Protein AF-A0A7C5E8Y6-F1 (afdb_monomer)

Radius of gyration: 37.3 Å; Cα contacts (8 Å, |Δi|>4): 185; chains: 1; bounding box: 104×70×78 Å

pLDDT: mean 73.73, std 16.38, range [47.12, 97.31]

Solvent-accessible surface area (backbone atoms only — not comparable to full-atom values): 14741 Å² total; per-residue (Å²): 136,56,75,67,56,60,51,51,52,51,51,52,53,51,49,52,52,52,52,52,52,55,53,52,55,59,72,69,55,72,92,73,75,70,73,74,76,79,77,81,72,80,75,79,79,80,78,77,81,76,80,74,84,77,76,76,86,73,75,85,74,89,73,84,84,79,81,85,75,82,85,71,89,72,84,81,74,75,79,78,78,72,82,74,80,76,82,70,79,76,76,82,79,79,82,75,76,79,75,81,71,82,78,75,79,82,73,87,73,78,85,71,87,75,79,87,71,91,67,80,79,74,81,76,86,83,74,79,86,82,72,74,47,80,47,75,50,55,81,50,48,67,39,48,52,83,41,69,32,41,38,40,38,44,47,41,70,59,76,46,32,23,50,75,82,42,80,48,68,54,56,50,75,46,80,45,66,55,82,47,71,41,76,47,41,40,39,35,30,32,79,91,74,68,51,73,48,76,47,74,47,65,35,40,45,43,79,65,82,79,82,71,78,87,78,82,126

Secondary structure (DSSP, 8-state):
--HHHHHHHHHHHHHHHHHHHHHHHHHTS-TT--PPPPPPPPPPPPPPPPPP-------------PPPPP-----------PPPPP-------------------------PPPP---PPPPPPP-PPPPP-EEEEEES-SEEETT--EEEEEEEES-SEEEETTEEE-SEEEEEE--SS-EEEEEEEE-TTT--EEEEEEEEEEE--TT-------

Mean predicted aligned error: 22.53 Å

Structure (mmCIF, N/CA/C/O backbone):
data_AF-A0A7C5E8Y6-F1
#
_entry.id   AF-A0A7C5E8Y6-F1
#
loop_
_atom_site.group_PDB
_atom_site.id
_atom_site.type_symbol
_atom_site.label_atom_id
_atom_site.label_alt_id
_atom_site.label_comp_id
_atom_site.label_asym_id
_atom_site.label_entity_id
_atom_site.label_seq_id
_atom_site.pdbx_PDB_ins_code
_atom_site.Cartn_x
_atom_site.Cartn_y
_atom_site.Cartn_z
_atom_site.occupancy
_atom_site.B_iso_or_equiv
_atom_site.auth_seq_id
_atom_site.auth_comp_id
_atom_site.auth_asym_id
_atom_site.auth_atom_id
_atom_site.pdbx_PDB_model_num
ATOM 1 N N . MET A 1 1 ? 46.648 37.693 43.169 1.00 55.41 1 MET A N 1
ATOM 2 C CA . MET A 1 1 ? 45.488 36.824 42.870 1.00 55.41 1 MET A CA 1
ATOM 3 C C . MET A 1 1 ? 44.392 37.124 43.871 1.00 55.41 1 MET A C 1
ATOM 5 O O . MET A 1 1 ? 44.580 36.908 45.061 1.00 55.41 1 MET A O 1
ATOM 9 N N . THR A 1 2 ? 43.303 37.735 43.416 1.00 69.25 2 THR A N 1
ATOM 10 C CA . THR A 1 2 ? 42.175 38.123 44.271 1.00 69.25 2 THR A CA 1
ATOM 11 C C . THR A 1 2 ? 41.282 36.911 44.537 1.00 69.25 2 THR A C 1
ATOM 13 O O . THR A 1 2 ? 41.203 36.004 43.708 1.00 69.25 2 THR A O 1
ATOM 16 N N . ARG A 1 3 ? 40.594 36.889 45.688 1.00 62.06 3 ARG A N 1
ATOM 17 C CA . ARG A 1 3 ? 39.655 35.815 46.077 1.00 62.06 3 ARG A CA 1
ATOM 18 C C . ARG A 1 3 ? 38.650 35.458 44.968 1.00 62.06 3 ARG A C 1
ATOM 20 O O . ARG A 1 3 ? 38.284 34.295 44.839 1.00 62.06 3 ARG A O 1
ATOM 27 N N . SER A 1 4 ? 38.283 36.421 44.121 1.00 64.00 4 SER A N 1
ATOM 28 C CA . SER A 1 4 ? 37.391 36.214 42.975 1.00 64.00 4 SER A CA 1
ATOM 29 C C . SER A 1 4 ? 37.992 35.350 41.859 1.00 64.00 4 SER A C 1
ATOM 31 O O . SER A 1 4 ? 37.263 34.582 41.245 1.00 64.00 4 SER A O 1
ATOM 33 N N . GLN A 1 5 ? 39.306 35.404 41.605 1.00 58.88 5 GLN A N 1
ATOM 34 C CA . GLN A 1 5 ? 39.928 34.569 40.564 1.00 58.88 5 GLN A CA 1
ATOM 35 C C . GLN A 1 5 ? 40.060 33.100 40.984 1.00 58.88 5 GLN A C 1
ATOM 37 O O . GLN A 1 5 ? 39.868 32.217 40.154 1.00 58.88 5 GLN A O 1
ATOM 42 N N . ALA A 1 6 ? 40.309 32.828 42.269 1.00 63.47 6 ALA A N 1
ATOM 43 C CA . ALA A 1 6 ? 40.327 31.459 42.791 1.00 63.47 6 ALA A CA 1
ATOM 44 C C . ALA A 1 6 ? 38.929 30.811 42.755 1.00 63.47 6 ALA A C 1
ATOM 46 O O . ALA A 1 6 ? 38.809 29.625 42.459 1.00 63.47 6 ALA A O 1
ATOM 47 N N . LEU A 1 7 ? 37.873 31.601 42.988 1.00 65.19 7 LEU A N 1
ATOM 48 C CA . LEU A 1 7 ? 36.490 31.125 42.907 1.00 65.19 7 LEU A CA 1
ATOM 49 C C . LEU A 1 7 ? 36.087 30.779 41.462 1.00 65.19 7 LEU A C 1
ATOM 51 O O . LEU A 1 7 ? 35.483 29.739 41.224 1.00 65.19 7 LEU A O 1
ATOM 55 N N . ILE A 1 8 ? 36.469 31.616 40.491 1.00 65.31 8 ILE A N 1
ATOM 56 C CA . ILE A 1 8 ? 36.153 31.404 39.069 1.00 65.31 8 ILE A CA 1
ATOM 57 C C . ILE A 1 8 ? 36.904 30.189 38.505 1.00 65.31 8 ILE A C 1
ATOM 59 O O . ILE A 1 8 ? 36.304 29.384 37.795 1.00 65.31 8 ILE A O 1
ATOM 63 N N . LEU A 1 9 ? 38.183 30.001 38.860 1.00 60.19 9 LEU A N 1
ATOM 64 C CA . LEU A 1 9 ? 38.934 28.799 38.472 1.00 60.19 9 LEU A CA 1
ATOM 65 C C . LEU A 1 9 ? 38.351 27.522 39.094 1.00 60.19 9 LEU A C 1
ATOM 67 O O . LEU A 1 9 ? 38.287 26.502 38.413 1.00 60.19 9 LEU A O 1
ATOM 71 N N . GLY A 1 10 ? 37.886 27.576 40.346 1.00 64.75 10 GLY A N 1
ATOM 72 C CA . GLY A 1 10 ? 37.229 26.439 40.999 1.00 64.75 10 GLY A CA 1
ATOM 73 C C . GLY A 1 10 ? 35.905 26.049 40.336 1.00 64.75 10 GLY A C 1
ATOM 74 O O . GLY A 1 10 ? 35.653 24.866 40.124 1.00 64.75 10 GLY A O 1
ATOM 75 N N . ILE A 1 11 ? 35.089 27.035 39.946 1.00 72.69 11 ILE A N 1
ATOM 76 C CA . ILE A 1 11 ? 33.814 26.800 39.249 1.00 72.69 11 ILE A CA 1
ATOM 77 C C . ILE A 1 11 ? 34.057 26.248 37.840 1.00 72.69 11 ILE A C 1
ATOM 79 O O . ILE A 1 11 ? 33.396 25.292 37.446 1.00 72.69 11 ILE A O 1
ATOM 83 N N . LEU A 1 12 ? 35.028 26.789 37.096 1.00 65.75 12 LEU A N 1
ATOM 84 C CA . LEU A 1 12 ? 35.366 26.292 35.757 1.00 65.75 12 LEU A CA 1
ATOM 85 C C . LEU A 1 12 ? 35.939 24.871 35.800 1.00 65.75 12 LEU A C 1
ATOM 87 O O . LEU A 1 12 ? 35.518 24.028 35.014 1.00 65.75 12 LEU A O 1
ATOM 91 N N . ALA A 1 13 ? 36.838 24.573 36.742 1.00 66.81 13 ALA A N 1
ATOM 92 C CA . ALA A 1 13 ? 37.372 23.223 36.915 1.00 66.81 13 ALA A CA 1
ATOM 93 C C . ALA A 1 13 ? 36.278 22.227 37.339 1.00 66.81 13 ALA A C 1
ATOM 95 O O . ALA A 1 13 ? 36.200 21.131 36.789 1.00 66.81 13 ALA A O 1
ATOM 96 N N . GLY A 1 14 ? 35.388 22.624 38.257 1.00 68.44 14 GLY A N 1
ATOM 97 C CA . GLY A 1 14 ? 34.239 21.813 38.661 1.00 68.44 14 GLY A CA 1
ATOM 98 C C . GLY A 1 14 ? 33.267 21.551 37.510 1.00 68.44 14 GLY A C 1
ATOM 99 O O . GLY A 1 14 ? 32.826 20.419 37.330 1.00 68.44 14 GLY A O 1
ATOM 100 N N . PHE A 1 15 ? 32.986 22.562 36.684 1.00 70.00 15 PHE A N 1
ATOM 101 C CA . PHE A 1 15 ? 32.095 22.430 35.531 1.00 70.00 15 PHE A CA 1
ATOM 102 C C . PHE A 1 15 ? 32.689 21.522 34.447 1.00 70.00 15 PHE A C 1
ATOM 104 O O . PHE A 1 15 ? 31.982 20.679 33.908 1.00 70.00 15 PHE A O 1
ATOM 111 N N . VAL A 1 16 ? 33.996 21.616 34.176 1.00 72.12 16 VAL A N 1
ATOM 112 C CA . VAL A 1 16 ? 34.679 20.725 33.221 1.00 72.12 16 VAL A CA 1
ATOM 113 C C . VAL A 1 16 ? 34.638 19.270 33.693 1.00 72.12 16 VAL A C 1
ATOM 115 O O . VAL A 1 16 ? 34.332 18.392 32.892 1.00 72.12 16 VAL A O 1
ATOM 118 N N . VAL A 1 17 ? 34.871 19.001 34.983 1.00 71.38 17 VAL A N 1
ATOM 119 C CA . VAL A 1 17 ? 34.793 17.638 35.544 1.00 71.38 17 VAL A CA 1
ATOM 120 C C . VAL A 1 17 ? 33.360 17.095 35.519 1.00 71.38 17 VAL A C 1
ATOM 122 O O . VAL A 1 17 ? 33.163 15.923 35.207 1.00 71.38 17 VAL A O 1
ATOM 125 N N . LEU A 1 18 ? 32.354 17.933 35.787 1.00 67.56 18 LEU A N 1
ATOM 126 C CA . LEU A 1 18 ? 30.944 17.529 35.766 1.00 67.56 18 LEU A CA 1
ATOM 127 C C . LEU A 1 18 ? 30.475 17.223 34.335 1.00 67.56 18 LEU A C 1
ATOM 129 O O . LEU A 1 18 ? 29.853 16.190 34.098 1.00 67.56 18 LEU A O 1
ATOM 133 N N . VAL A 1 19 ? 30.842 18.066 33.364 1.00 71.94 19 VAL A N 1
ATOM 134 C CA . VAL A 1 19 ? 30.501 17.858 31.949 1.00 71.94 19 VAL A CA 1
ATOM 135 C C . VAL A 1 19 ? 31.220 16.632 31.383 1.00 71.94 19 VAL A C 1
ATOM 137 O O . VAL A 1 19 ? 30.564 15.802 30.760 1.00 71.94 19 VAL A O 1
ATOM 140 N N . PHE A 1 20 ? 32.523 16.453 31.638 1.00 67.81 20 PHE A N 1
ATOM 141 C CA . PHE A 1 20 ? 33.245 15.249 31.197 1.00 67.81 20 PHE A CA 1
ATOM 142 C C . PHE A 1 20 ? 32.736 13.978 31.886 1.00 67.81 20 PHE A C 1
ATOM 144 O O . PHE A 1 20 ? 32.596 12.950 31.227 1.00 67.81 20 PHE A O 1
ATOM 151 N N . GLY A 1 21 ? 32.405 14.040 33.179 1.00 69.06 21 GLY A N 1
ATOM 152 C CA . GLY A 1 21 ? 31.814 12.918 33.907 1.00 69.06 21 GLY A CA 1
ATOM 153 C C . GLY A 1 21 ? 30.454 12.503 33.340 1.00 69.06 21 GLY A C 1
ATOM 154 O O . GLY A 1 21 ? 30.224 11.319 33.108 1.00 69.06 21 GLY A O 1
ATOM 155 N N . ALA A 1 22 ? 29.581 13.468 33.034 1.00 65.44 22 ALA A N 1
ATOM 156 C CA . ALA A 1 22 ? 28.286 13.199 32.411 1.00 65.44 22 ALA A CA 1
ATOM 157 C C . ALA A 1 22 ? 28.427 12.637 30.982 1.00 65.44 22 ALA A C 1
ATOM 159 O O . ALA A 1 22 ? 27.706 11.712 30.617 1.00 65.44 22 ALA A O 1
ATOM 160 N N . MET A 1 23 ? 29.386 13.133 30.191 1.00 62.75 23 MET A N 1
ATOM 161 C CA . MET A 1 23 ? 29.645 12.646 28.827 1.00 62.75 23 MET A CA 1
ATOM 162 C C . MET A 1 23 ? 30.184 11.206 28.814 1.00 62.75 23 MET A C 1
ATOM 164 O O . MET A 1 23 ? 29.777 10.406 27.976 1.00 62.75 23 MET A O 1
ATOM 168 N N . ILE A 1 24 ? 31.033 10.843 29.783 1.00 62.97 24 ILE A N 1
ATOM 169 C CA . ILE A 1 24 ? 31.542 9.471 29.940 1.00 62.97 24 ILE A CA 1
ATOM 170 C C . ILE A 1 24 ? 30.416 8.501 30.330 1.00 62.97 24 ILE A C 1
ATOM 172 O O . ILE A 1 24 ? 30.367 7.398 29.796 1.00 62.97 24 ILE A O 1
ATOM 176 N N . VAL A 1 25 ? 29.475 8.904 31.194 1.00 60.41 25 VAL A N 1
ATOM 177 C CA . VAL A 1 25 ? 28.314 8.063 31.544 1.00 60.41 25 VAL A CA 1
ATOM 178 C C . VAL A 1 25 ? 27.399 7.840 30.335 1.00 60.41 25 VAL A C 1
ATOM 180 O O . VAL A 1 25 ? 26.949 6.721 30.135 1.00 60.41 25 VAL A O 1
ATOM 183 N N . VAL A 1 26 ? 27.178 8.847 29.483 1.00 61.09 26 VAL A N 1
ATOM 184 C CA . VAL A 1 26 ? 26.366 8.700 28.256 1.00 61.09 26 VAL A CA 1
ATOM 185 C C . VAL A 1 26 ? 27.030 7.781 27.219 1.00 61.09 26 VAL A C 1
ATOM 187 O O . VAL A 1 26 ? 26.327 7.093 26.488 1.00 61.09 26 VAL A O 1
ATOM 190 N N . LEU A 1 27 ? 28.365 7.711 27.180 1.00 59.56 27 LEU A N 1
ATOM 191 C CA . LEU A 1 27 ? 29.109 6.808 26.288 1.00 59.56 27 LEU A CA 1
ATOM 192 C C . LEU A 1 27 ? 29.226 5.361 26.808 1.00 59.56 27 LEU A C 1
ATOM 194 O O . LEU A 1 27 ? 29.625 4.486 26.046 1.00 59.56 27 LEU A O 1
ATOM 198 N N . LEU A 1 28 ? 28.889 5.104 28.077 1.00 59.69 28 LEU A N 1
ATOM 199 C CA . LEU A 1 28 ? 28.872 3.767 28.696 1.00 59.69 28 LEU A CA 1
ATOM 200 C C . LEU A 1 28 ? 27.483 3.106 28.690 1.00 59.69 28 LEU A C 1
ATOM 202 O O . LEU A 1 28 ? 27.364 1.948 29.084 1.00 59.69 28 LEU A O 1
ATOM 206 N N . ILE A 1 29 ? 26.437 3.818 28.258 1.00 57.22 29 ILE A N 1
ATOM 207 C CA . ILE A 1 29 ? 25.113 3.237 28.017 1.00 57.22 29 ILE A CA 1
ATOM 208 C C . ILE A 1 29 ? 25.058 2.873 26.533 1.00 57.22 29 ILE A C 1
ATOM 210 O O . ILE A 1 29 ? 24.805 3.734 25.696 1.00 57.22 29 ILE A O 1
ATOM 214 N N . ASP A 1 30 ? 25.321 1.612 26.196 1.00 51.28 30 ASP A N 1
ATOM 215 C CA . ASP A 1 30 ? 25.182 1.106 24.830 1.00 51.28 30 ASP A CA 1
ATOM 216 C C . ASP A 1 30 ? 23.753 1.368 24.299 1.00 51.28 30 ASP A C 1
ATOM 218 O O . ASP A 1 30 ? 22.801 0.749 24.788 1.00 51.28 30 ASP A O 1
ATOM 222 N N . PRO A 1 31 ? 23.544 2.211 23.265 1.00 63.44 31 PRO A N 1
ATOM 223 C CA . PRO A 1 31 ? 22.214 2.422 22.685 1.00 63.44 31 PRO A CA 1
ATOM 224 C C . PRO A 1 31 ? 21.735 1.222 21.843 1.00 63.44 31 PRO A C 1
ATOM 226 O O . PRO A 1 31 ? 20.660 1.266 21.253 1.00 63.44 31 PRO A O 1
ATOM 229 N N . PHE A 1 32 ? 22.514 0.137 21.794 1.00 55.00 32 PHE A N 1
ATOM 230 C CA . PHE A 1 32 ? 22.239 -1.076 21.024 1.00 55.00 32 PHE A CA 1
ATOM 231 C C . PHE A 1 32 ? 22.006 -2.300 21.911 1.00 55.00 32 PHE A C 1
ATOM 233 O O . PHE A 1 32 ? 22.404 -3.413 21.569 1.00 55.00 32 PHE A O 1
ATOM 240 N N . THR A 1 33 ? 21.274 -2.140 23.015 1.00 57.84 33 THR A N 1
ATOM 241 C CA . THR A 1 33 ? 20.543 -3.301 23.540 1.00 57.84 33 THR A CA 1
ATOM 242 C C . THR A 1 33 ? 19.353 -3.530 22.616 1.00 57.84 33 THR A C 1
ATOM 244 O O . THR A 1 33 ? 18.237 -3.089 22.876 1.00 57.84 33 THR A O 1
ATOM 247 N N . VAL A 1 34 ? 19.620 -4.153 21.467 1.00 61.31 34 VAL A N 1
ATOM 248 C CA . VAL A 1 34 ? 18.584 -4.644 20.563 1.00 61.31 34 VAL A CA 1
ATOM 249 C C . VAL A 1 34 ? 17.803 -5.670 21.369 1.00 61.31 34 VAL A C 1
ATOM 251 O O . VAL A 1 34 ? 18.289 -6.776 21.609 1.00 61.31 34 VAL A O 1
ATOM 254 N N . ALA A 1 35 ? 16.620 -5.280 21.847 1.00 62.84 35 ALA A N 1
ATOM 255 C CA . ALA A 1 35 ? 15.652 -6.231 22.357 1.00 62.84 35 ALA A CA 1
ATOM 256 C C . ALA A 1 35 ? 15.520 -7.317 21.289 1.00 62.84 35 ALA A C 1
ATOM 258 O O . ALA A 1 35 ? 15.231 -7.011 20.128 1.00 62.84 35 ALA A O 1
ATOM 259 N N . ALA A 1 36 ? 15.829 -8.563 21.654 1.00 66.81 36 ALA A N 1
ATOM 260 C CA . ALA A 1 36 ? 15.644 -9.682 20.748 1.00 66.81 36 ALA A CA 1
ATOM 261 C C . ALA A 1 36 ? 14.219 -9.589 20.174 1.00 66.81 36 ALA A C 1
ATOM 263 O O . ALA A 1 36 ? 13.290 -9.303 20.940 1.00 66.81 36 ALA A O 1
ATOM 264 N N . PRO A 1 37 ? 14.034 -9.766 18.852 1.00 76.44 37 PRO A N 1
ATOM 265 C CA . PRO A 1 37 ? 12.703 -9.717 18.269 1.00 76.44 37 PRO A CA 1
ATOM 266 C C . PRO A 1 37 ? 11.799 -10.689 19.037 1.00 76.44 37 PRO A C 1
ATOM 268 O O . PRO A 1 37 ? 12.268 -11.771 19.419 1.00 76.44 37 PRO A O 1
ATOM 271 N N . PRO A 1 38 ? 10.532 -10.322 19.305 1.00 77.38 38 PRO A N 1
ATOM 272 C CA . PRO A 1 38 ? 9.615 -11.221 19.983 1.00 77.38 38 PRO A CA 1
ATOM 273 C C . PRO A 1 38 ? 9.607 -12.550 19.230 1.00 77.38 38 PRO A C 1
ATOM 275 O O . PRO A 1 38 ? 9.539 -12.580 17.999 1.00 77.38 38 PRO A O 1
ATOM 278 N N . THR A 1 39 ? 9.743 -13.653 19.968 1.00 81.38 39 THR A N 1
ATOM 279 C CA . THR A 1 39 ? 9.647 -14.987 19.371 1.00 81.38 39 THR A CA 1
ATOM 280 C C . THR A 1 39 ? 8.315 -15.060 18.625 1.00 81.38 39 THR A C 1
ATOM 282 O O . THR A 1 39 ? 7.291 -14.753 19.244 1.00 81.38 39 THR A O 1
ATOM 285 N N . PRO A 1 40 ? 8.296 -15.412 17.323 1.00 78.69 40 PRO A N 1
ATOM 286 C CA . PRO A 1 40 ? 7.053 -15.482 16.573 1.00 78.69 40 PRO A CA 1
ATOM 287 C C . PRO A 1 40 ? 6.119 -16.450 17.292 1.00 78.69 40 PRO A C 1
ATOM 289 O O . PRO A 1 40 ? 6.449 -17.622 17.490 1.00 78.69 40 PRO A O 1
ATOM 292 N N . THR A 1 41 ? 4.976 -15.942 17.746 1.00 84.12 41 THR A N 1
ATOM 293 C CA . THR A 1 41 ? 3.952 -16.776 18.365 1.00 84.12 41 THR A CA 1
ATOM 294 C C . THR A 1 41 ? 3.490 -17.796 17.322 1.00 84.12 41 THR A C 1
ATOM 296 O O . THR A 1 41 ? 3.254 -17.405 16.174 1.00 84.12 41 THR A O 1
ATOM 299 N N . PRO A 1 42 ? 3.380 -19.093 17.663 1.00 87.75 42 PRO A N 1
ATOM 300 C CA . PRO A 1 42 ? 2.847 -20.080 16.736 1.00 87.75 42 PRO A CA 1
ATOM 301 C C . PRO A 1 42 ? 1.467 -19.626 16.260 1.00 87.75 42 PRO A C 1
ATOM 303 O O . PRO A 1 42 ? 0.605 -19.312 17.083 1.00 87.75 42 PRO A O 1
ATOM 306 N N . LEU A 1 43 ? 1.263 -19.574 14.943 1.00 85.50 43 LEU A N 1
ATOM 307 C CA . LEU A 1 43 ? -0.054 -19.283 14.386 1.00 85.50 43 LEU A CA 1
ATOM 308 C C . LEU A 1 43 ? -1.044 -20.361 14.857 1.00 85.50 43 LEU A C 1
ATOM 310 O O . LEU A 1 43 ? -0.681 -21.545 14.880 1.00 85.50 43 LEU A O 1
ATOM 314 N N . PRO A 1 44 ? -2.283 -19.990 15.220 1.00 90.00 44 PRO A N 1
ATOM 315 C CA . PRO A 1 44 ? -3.317 -20.976 15.486 1.00 90.00 44 PRO A CA 1
ATOM 316 C C . PRO A 1 44 ? -3.537 -21.845 14.235 1.00 90.00 44 PRO A C 1
ATOM 318 O O . PRO A 1 44 ? -3.406 -21.350 13.110 1.00 90.00 44 PRO A O 1
ATOM 321 N N . PRO A 1 45 ? -3.857 -23.141 14.400 1.00 89.69 45 PRO A N 1
ATOM 322 C CA . PRO A 1 45 ? -4.179 -23.998 13.270 1.00 89.69 45 PRO A CA 1
ATOM 323 C C . PRO A 1 45 ? -5.371 -23.416 12.492 1.00 89.69 45 PRO A C 1
ATOM 325 O O . PRO A 1 45 ? -6.276 -22.842 13.106 1.00 89.69 45 PRO A O 1
ATOM 328 N N . PRO A 1 46 ? -5.392 -23.552 11.154 1.00 88.62 46 PRO A N 1
ATOM 329 C CA . PRO A 1 46 ? -6.513 -23.082 10.356 1.00 88.62 46 PRO A CA 1
ATOM 330 C C . PRO A 1 46 ? -7.811 -23.762 10.819 1.00 88.62 46 PRO A C 1
ATOM 332 O O . PRO A 1 46 ? -7.783 -24.948 11.175 1.00 88.62 46 PRO A O 1
ATOM 335 N N . PRO A 1 47 ? -8.950 -23.047 10.815 1.00 87.38 47 PRO A N 1
ATOM 336 C CA . PRO A 1 47 ? -10.232 -23.664 11.113 1.00 87.38 47 PRO A CA 1
ATOM 337 C C . PRO A 1 47 ? -10.512 -24.792 10.104 1.00 87.38 47 PRO A C 1
ATOM 339 O O . PRO A 1 47 ? -10.104 -24.697 8.941 1.00 87.38 47 PRO A O 1
ATOM 342 N N . PRO A 1 48 ? -11.196 -25.871 10.522 1.00 88.25 48 PRO A N 1
ATOM 343 C CA . PRO A 1 48 ? -11.594 -26.929 9.605 1.00 88.25 48 PRO A CA 1
ATOM 344 C C . PRO A 1 48 ? -12.458 -26.351 8.472 1.00 88.25 48 PRO A C 1
ATOM 346 O O . PRO A 1 48 ? -13.203 -25.393 8.705 1.00 88.25 48 PRO A O 1
ATOM 349 N N . PRO A 1 49 ? -12.388 -26.917 7.253 1.00 81.06 49 PRO A N 1
ATOM 350 C CA . PRO A 1 49 ? -13.224 -26.469 6.150 1.00 81.06 49 PRO A CA 1
ATOM 351 C C . PRO A 1 49 ? -14.696 -26.559 6.560 1.00 81.06 49 PRO A C 1
ATOM 353 O O . PRO A 1 49 ? -15.170 -27.616 6.981 1.00 81.06 49 PRO A O 1
ATOM 356 N N . THR A 1 50 ? -15.415 -25.443 6.453 1.00 79.19 50 THR A N 1
ATOM 357 C CA . THR A 1 50 ? -16.863 -25.402 6.661 1.00 79.19 50 THR A CA 1
ATOM 358 C C . THR A 1 50 ? -17.520 -26.419 5.722 1.00 79.19 50 THR A C 1
ATOM 360 O O . THR A 1 50 ? -17.180 -26.431 4.533 1.00 79.19 50 THR A O 1
ATOM 363 N N . PRO A 1 51 ? -18.438 -27.281 6.204 1.00 76.50 51 PRO A N 1
ATOM 364 C CA . PRO A 1 51 ? -19.129 -28.217 5.332 1.00 76.50 51 PRO A CA 1
ATOM 365 C C . PRO A 1 51 ? -19.844 -27.431 4.233 1.00 76.50 51 PRO A C 1
ATOM 367 O O . PRO A 1 51 ? -20.654 -26.546 4.511 1.00 76.50 51 PRO A O 1
ATOM 370 N N . THR A 1 52 ? -19.512 -27.735 2.980 1.00 75.25 52 THR A N 1
ATOM 371 C CA . THR A 1 52 ? -20.178 -27.158 1.813 1.00 75.25 52 THR A CA 1
ATOM 372 C C . THR A 1 52 ? -21.685 -27.400 1.943 1.00 75.25 52 THR A C 1
ATOM 374 O O . THR A 1 52 ? -22.079 -28.548 2.186 1.00 75.25 52 THR A O 1
ATOM 377 N N . PRO A 1 53 ? -22.545 -26.372 1.790 1.00 68.00 53 PRO A N 1
ATOM 378 C CA . PRO A 1 53 ? -23.985 -26.574 1.814 1.00 68.00 53 PRO A CA 1
ATOM 379 C C . PRO A 1 53 ? -24.351 -27.540 0.688 1.00 68.00 53 PRO A C 1
ATOM 381 O O . PRO A 1 53 ? -24.247 -27.223 -0.497 1.00 68.00 53 PRO A O 1
ATOM 384 N N . THR A 1 54 ? -24.739 -28.757 1.066 1.00 70.31 54 THR A N 1
ATOM 385 C CA . THR A 1 54 ? -25.277 -29.740 0.130 1.00 70.31 54 THR A CA 1
ATOM 386 C C . THR A 1 54 ? -26.668 -29.255 -0.231 1.00 70.31 54 THR A C 1
ATOM 388 O O . THR A 1 54 ? 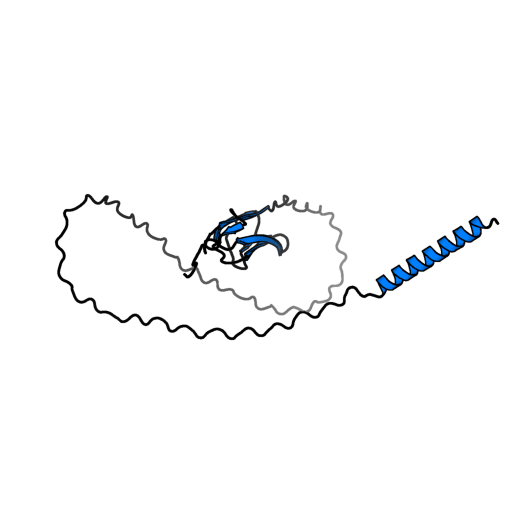-27.605 -29.418 0.546 1.00 70.31 54 THR A O 1
ATOM 391 N N . PHE A 1 55 ? -26.784 -28.578 -1.372 1.00 63.50 55 PHE A N 1
ATOM 392 C CA . PHE A 1 55 ? -28.071 -28.127 -1.878 1.00 63.50 55 PHE A CA 1
ATOM 393 C C . PHE A 1 55 ? -28.933 -29.372 -2.140 1.00 63.50 55 PHE A C 1
ATOM 395 O O . PHE A 1 55 ? -28.533 -30.217 -2.947 1.00 63.50 55 PHE A O 1
ATOM 402 N N . PRO A 1 56 ? -30.079 -29.553 -1.459 1.00 65.19 56 PRO A N 1
ATOM 403 C CA . PRO A 1 56 ? -30.968 -30.658 -1.771 1.00 65.19 56 PRO A CA 1
ATOM 404 C C . PRO A 1 56 ? -31.469 -30.459 -3.201 1.00 65.19 56 PRO A C 1
ATOM 406 O O . PRO A 1 56 ? -31.973 -29.387 -3.538 1.00 65.19 56 PRO A O 1
ATOM 409 N N . ASN A 1 57 ? -31.330 -31.478 -4.049 1.00 60.53 57 ASN A N 1
ATOM 410 C CA . ASN A 1 57 ? -31.953 -31.491 -5.370 1.00 60.53 57 ASN A CA 1
ATOM 411 C C . ASN A 1 57 ? -33.479 -31.508 -5.199 1.00 60.53 57 ASN A C 1
ATOM 413 O O . ASN A 1 57 ? -34.107 -32.566 -5.181 1.00 60.53 57 ASN A O 1
ATOM 417 N N . PHE A 1 58 ? -34.086 -30.331 -5.067 1.00 59.41 58 PHE A N 1
ATOM 418 C CA . PHE A 1 58 ? -35.526 -30.170 -5.186 1.00 59.41 58 PHE A CA 1
ATOM 419 C C . PHE A 1 58 ? -35.896 -30.305 -6.666 1.00 59.41 58 PHE A C 1
ATOM 421 O O . PHE A 1 58 ? -35.617 -29.424 -7.478 1.00 59.41 58 PHE A O 1
ATOM 428 N N . MET A 1 59 ? -36.510 -31.437 -7.027 1.00 65.88 59 MET A N 1
ATOM 429 C CA . MET A 1 59 ? -37.217 -31.569 -8.301 1.00 65.88 59 MET A CA 1
ATOM 430 C C . MET A 1 59 ? -38.305 -30.483 -8.382 1.00 65.88 59 MET A C 1
ATOM 432 O O . MET A 1 59 ? -39.099 -30.366 -7.444 1.00 65.88 59 MET A O 1
ATOM 436 N N . PRO A 1 60 ? -38.408 -29.716 -9.479 1.00 58.72 60 PRO A N 1
ATOM 437 C CA . PRO A 1 60 ? -39.523 -28.801 -9.658 1.00 58.72 60 PRO A CA 1
ATOM 438 C C . PRO A 1 60 ? -40.796 -29.614 -9.926 1.00 58.72 60 PRO A C 1
ATOM 440 O O . PRO A 1 60 ? -40.964 -30.212 -10.987 1.00 58.72 60 PRO A O 1
ATOM 443 N N . THR A 1 61 ? -41.702 -29.647 -8.949 1.00 50.53 61 THR A N 1
ATOM 444 C CA . THR A 1 61 ? -43.085 -30.083 -9.175 1.00 50.53 61 THR A CA 1
ATOM 445 C C . THR A 1 61 ? -43.803 -28.957 -9.913 1.00 50.53 61 THR A C 1
ATOM 447 O O . THR A 1 61 ? -43.778 -27.811 -9.466 1.00 50.53 61 THR A O 1
ATOM 450 N N . ALA A 1 62 ? -44.402 -29.272 -11.062 1.00 53.91 62 ALA A N 1
ATOM 451 C CA . ALA A 1 62 ? -45.145 -28.321 -11.879 1.00 53.91 62 ALA A CA 1
ATOM 452 C C . ALA A 1 62 ? -46.281 -27.677 -11.064 1.00 53.91 62 ALA A C 1
ATOM 454 O O . ALA A 1 62 ? -47.240 -28.346 -10.682 1.00 53.91 62 ALA A O 1
ATOM 455 N N . GLY A 1 63 ? -46.158 -26.379 -10.783 1.00 52.94 63 GLY A N 1
ATOM 456 C CA . GLY A 1 63 ? -47.238 -25.563 -10.230 1.00 52.94 63 GLY A CA 1
ATOM 457 C C . GLY A 1 63 ? -48.213 -25.110 -11.327 1.00 52.94 63 GLY A C 1
ATOM 458 O O . GLY A 1 63 ? -47.814 -25.007 -12.490 1.00 52.94 63 GLY A O 1
ATOM 459 N N . PRO A 1 64 ? -49.490 -24.846 -10.993 1.00 57.09 64 PRO A N 1
ATOM 460 C CA . PRO A 1 64 ? -50.495 -24.461 -11.972 1.00 57.09 64 PRO A CA 1
ATOM 461 C C . PRO A 1 64 ? -50.253 -23.055 -12.536 1.00 57.09 64 PRO A C 1
ATOM 463 O O . PRO A 1 64 ? -49.935 -22.103 -11.826 1.00 57.09 64 PRO A O 1
ATOM 466 N N . THR A 1 65 ? -50.442 -22.976 -13.849 1.00 54.41 65 THR A N 1
ATOM 467 C CA . THR A 1 65 ? -50.396 -21.823 -14.747 1.00 54.41 65 THR A CA 1
ATOM 468 C C . THR A 1 65 ? -51.035 -20.557 -14.164 1.00 54.41 65 THR A C 1
ATOM 470 O O . THR A 1 65 ? -52.238 -20.524 -13.911 1.00 54.41 65 THR A O 1
ATOM 473 N N . SER A 1 66 ? -50.247 -19.488 -14.023 1.00 47.94 66 SER A N 1
ATOM 474 C CA . SER A 1 66 ? -50.756 -18.131 -13.819 1.00 47.94 66 SER A CA 1
ATOM 475 C C . SER A 1 66 ? -51.195 -17.514 -15.155 1.00 47.94 66 SER A C 1
ATOM 477 O O . SER A 1 66 ? -50.507 -17.599 -16.172 1.00 47.94 66 SER A O 1
ATOM 479 N N . THR A 1 67 ? -52.386 -16.919 -15.142 1.00 59.81 67 THR A N 1
ATOM 480 C CA . THR A 1 67 ? -53.043 -16.202 -16.244 1.00 59.81 67 THR A CA 1
ATOM 481 C C . THR A 1 67 ? -52.147 -15.096 -16.834 1.00 59.81 67 THR A C 1
ATOM 483 O O . THR A 1 67 ? -51.517 -14.374 -16.058 1.00 59.81 67 THR A O 1
ATOM 486 N N . PRO A 1 68 ? -52.096 -14.890 -18.168 1.00 54.09 68 PRO A N 1
ATOM 487 C CA . PRO A 1 68 ? -51.228 -13.877 -18.759 1.00 54.09 68 PRO A CA 1
ATOM 488 C C . PRO A 1 68 ? -51.796 -12.468 -18.547 1.00 54.09 68 PRO A C 1
ATOM 490 O O . PRO A 1 68 ? -52.935 -12.183 -18.921 1.00 54.09 68 PRO A O 1
ATOM 493 N N . ALA A 1 69 ? -50.979 -11.577 -17.985 1.00 55.28 69 ALA A N 1
ATOM 494 C CA . ALA A 1 69 ? -51.210 -10.137 -18.010 1.00 55.28 69 ALA A CA 1
ATOM 495 C C . ALA A 1 69 ? -51.043 -9.586 -19.447 1.00 55.28 69 ALA A C 1
ATOM 497 O O . ALA A 1 69 ? -50.259 -10.143 -20.223 1.00 55.28 69 ALA A O 1
ATOM 498 N N . PRO A 1 70 ? -51.764 -8.512 -19.826 1.00 68.06 70 PRO A N 1
ATOM 499 C CA . PRO A 1 70 ? -51.670 -7.918 -21.161 1.00 68.06 70 PRO A CA 1
ATOM 500 C C . PRO A 1 70 ? -50.241 -7.435 -21.475 1.00 68.06 70 PRO A C 1
ATOM 502 O O . PRO A 1 70 ? -49.539 -6.977 -20.570 1.00 68.06 70 PRO A O 1
ATOM 505 N N . PRO A 1 71 ? -49.791 -7.519 -22.743 1.00 53.59 71 PRO A N 1
ATOM 506 C CA . PRO A 1 71 ? -48.410 -7.225 -23.101 1.00 53.59 71 PRO A CA 1
ATOM 507 C C . PRO A 1 71 ? -48.119 -5.724 -22.993 1.00 53.59 71 PRO A C 1
ATOM 509 O O . PRO A 1 71 ? -48.595 -4.916 -23.790 1.00 53.59 71 PRO A O 1
ATOM 512 N N . THR A 1 72 ? -47.284 -5.355 -22.026 1.00 55.00 72 THR A N 1
ATOM 513 C CA . THR A 1 72 ? -46.554 -4.082 -22.022 1.00 55.00 72 THR A CA 1
ATOM 514 C C . THR A 1 72 ? -45.665 -4.024 -23.271 1.00 55.00 72 THR A C 1
ATOM 516 O O . THR A 1 72 ? -45.012 -5.028 -23.570 1.00 55.00 72 THR A O 1
ATOM 519 N N . PRO A 1 73 ? -45.576 -2.899 -24.007 1.00 49.12 73 PRO A N 1
ATOM 520 C CA . PRO A 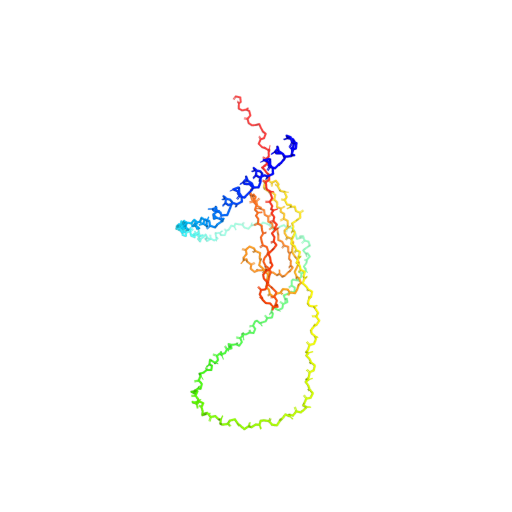1 73 ? -44.641 -2.779 -25.122 1.00 49.12 73 PRO A CA 1
ATOM 521 C C . PRO A 1 73 ? -43.201 -2.901 -24.603 1.00 49.12 73 PRO A C 1
ATOM 523 O O . PRO A 1 73 ? -42.626 -1.962 -24.056 1.00 49.12 73 PRO A O 1
ATOM 526 N N . THR A 1 74 ? -42.623 -4.093 -24.737 1.00 52.22 74 THR A N 1
ATOM 527 C CA . THR A 1 74 ? -41.219 -4.361 -24.439 1.00 52.22 74 THR A CA 1
ATOM 528 C C . THR A 1 74 ? -40.368 -3.706 -25.518 1.00 52.22 74 THR A C 1
ATOM 530 O O . THR A 1 74 ? -40.501 -4.006 -26.702 1.00 52.22 74 THR A O 1
ATOM 533 N N . ASN A 1 75 ? -39.479 -2.806 -25.108 1.00 55.44 75 ASN A N 1
ATOM 534 C CA . ASN A 1 75 ? -38.463 -2.228 -25.973 1.00 55.44 75 ASN A CA 1
ATOM 535 C C . ASN A 1 75 ? -37.466 -3.340 -26.352 1.00 55.44 75 ASN A C 1
ATOM 537 O O . ASN A 1 75 ? -36.541 -3.649 -25.602 1.00 55.44 75 ASN A O 1
ATOM 541 N N . THR A 1 76 ? -37.705 -4.021 -27.475 1.00 47.75 76 THR A N 1
ATOM 542 C CA . THR A 1 76 ? -36.836 -5.084 -27.993 1.00 47.75 76 THR A CA 1
ATOM 543 C C . THR A 1 76 ? -35.575 -4.467 -28.593 1.00 47.75 76 THR A C 1
ATOM 545 O O . THR A 1 76 ? -35.414 -4.385 -29.809 1.00 47.75 76 THR A O 1
ATOM 548 N N . ARG A 1 77 ? -34.638 -4.044 -27.741 1.00 54.91 77 ARG A N 1
ATOM 549 C CA . ARG A 1 77 ? -33.243 -3.926 -28.162 1.00 54.91 77 ARG A CA 1
ATOM 550 C C . ARG A 1 77 ? -32.631 -5.318 -28.077 1.00 54.91 77 ARG A C 1
ATOM 552 O O . ARG A 1 77 ? -32.293 -5.796 -27.000 1.00 54.91 77 ARG A O 1
ATOM 559 N N . LEU A 1 78 ? -32.549 -5.974 -29.231 1.00 57.62 78 LEU A N 1
ATOM 560 C CA . LEU A 1 78 ? -31.810 -7.216 -29.433 1.00 57.62 78 LEU A CA 1
ATOM 561 C C . LEU A 1 78 ? -30.408 -7.061 -28.807 1.00 57.62 78 LEU A C 1
ATOM 563 O O . LEU A 1 78 ? -29.710 -6.105 -29.164 1.00 57.62 78 LEU A O 1
ATOM 567 N N . PRO A 1 79 ? -29.968 -7.926 -27.875 1.00 47.12 79 PRO A N 1
ATOM 568 C CA . PRO A 1 79 ? -28.564 -7.953 -27.516 1.00 47.12 79 PRO A CA 1
ATOM 569 C C . PRO A 1 79 ? -27.814 -8.423 -28.760 1.00 47.12 79 PRO A C 1
ATOM 571 O O . PRO A 1 79 ? -27.897 -9.586 -29.151 1.00 47.12 79 PRO A O 1
ATOM 574 N N . THR A 1 80 ? -27.116 -7.505 -29.425 1.00 53.81 80 THR A N 1
ATOM 575 C CA . THR A 1 80 ? -26.082 -7.867 -30.389 1.00 53.81 80 THR A CA 1
ATOM 576 C C . THR A 1 80 ? -25.087 -8.741 -29.636 1.00 53.81 80 THR A C 1
ATOM 578 O O . THR A 1 80 ? -24.298 -8.238 -28.839 1.00 53.81 80 THR A O 1
ATOM 581 N N . MET A 1 81 ? -25.162 -10.057 -29.837 1.00 47.25 81 MET A N 1
ATOM 582 C CA . MET A 1 81 ? -24.108 -10.967 -29.416 1.00 47.25 81 MET A CA 1
ATOM 583 C C . MET A 1 81 ? -22.904 -10.662 -30.297 1.00 47.25 81 MET A C 1
ATOM 585 O O . MET A 1 81 ? -22.762 -11.198 -31.393 1.00 47.25 81 MET A O 1
ATOM 589 N N . THR A 1 82 ? -22.065 -9.735 -29.848 1.00 57.41 82 THR A N 1
ATOM 590 C CA . THR A 1 82 ? -20.732 -9.565 -30.412 1.00 57.41 82 THR A CA 1
ATOM 591 C C . THR A 1 82 ? -20.018 -10.908 -30.241 1.00 57.41 82 THR A C 1
ATOM 593 O O . THR A 1 82 ? -19.939 -11.393 -29.108 1.00 57.41 82 THR A O 1
ATOM 596 N N . PRO A 1 83 ? -19.546 -11.559 -31.318 1.00 53.12 83 PRO A N 1
ATOM 597 C CA . PRO A 1 83 ? -18.796 -12.795 -31.182 1.00 53.12 83 PRO A CA 1
ATOM 598 C C . PRO A 1 83 ? -17.563 -12.516 -30.320 1.00 53.12 83 PRO A C 1
ATOM 600 O O . PRO A 1 83 ? -16.747 -11.650 -30.631 1.00 53.12 83 PRO A O 1
ATOM 603 N N . GLN A 1 84 ? -17.467 -13.229 -29.201 1.00 60.38 84 GLN A N 1
ATOM 604 C CA . GLN A 1 84 ? -16.295 -13.210 -28.339 1.00 60.38 84 GLN A CA 1
ATOM 605 C C . GLN A 1 84 ? -15.087 -13.688 -29.161 1.00 60.38 84 GLN A C 1
ATOM 607 O O . GLN A 1 84 ? -15.204 -14.729 -29.815 1.00 60.38 84 GLN A O 1
ATOM 612 N N . PRO A 1 85 ? -13.950 -12.964 -29.170 1.00 51.88 85 PRO A N 1
ATOM 613 C CA . PRO A 1 85 ? -12.764 -13.419 -29.879 1.00 51.88 85 PRO A CA 1
ATOM 614 C C . PRO A 1 85 ? -12.390 -14.808 -29.365 1.00 51.88 85 PRO A C 1
ATOM 616 O O . PRO A 1 85 ? -12.204 -15.020 -28.164 1.00 51.88 85 PRO A O 1
ATOM 619 N N . THR A 1 86 ? -12.348 -15.772 -30.284 1.00 59.25 86 THR A N 1
ATOM 620 C CA . THR A 1 86 ? -11.871 -17.127 -30.030 1.00 59.25 86 THR A CA 1
ATOM 621 C C . THR A 1 86 ? -10.503 -17.015 -29.372 1.00 59.25 86 THR A C 1
ATOM 623 O O . THR A 1 86 ? -9.579 -16.473 -29.972 1.00 59.25 86 THR A O 1
ATOM 626 N N . ARG A 1 87 ? -10.380 -17.478 -28.121 1.00 51.22 87 ARG A N 1
ATOM 627 C CA . ARG A 1 87 ? -9.080 -17.602 -27.460 1.00 51.22 87 ARG A CA 1
ATOM 628 C C . ARG A 1 87 ? -8.241 -18.564 -28.292 1.00 51.22 87 ARG A C 1
ATOM 630 O O . ARG A 1 87 ? -8.455 -19.772 -28.247 1.00 51.22 87 ARG A O 1
ATOM 637 N N . GLU A 1 88 ? -7.344 -18.008 -29.092 1.00 64.25 88 GLU A N 1
ATOM 638 C CA . GLU A 1 88 ? -6.323 -18.758 -29.805 1.00 64.25 88 GLU A CA 1
ATOM 639 C C . GLU A 1 88 ? -5.473 -19.489 -28.753 1.00 64.25 88 GLU A C 1
ATOM 641 O O . GLU A 1 88 ? -5.096 -18.874 -27.749 1.00 64.25 88 GLU A O 1
ATOM 646 N N . PRO A 1 89 ? -5.239 -20.807 -28.882 1.00 57.09 89 PRO A N 1
ATOM 647 C CA . PRO A 1 89 ? -4.421 -21.526 -27.922 1.00 57.09 89 PRO A CA 1
ATOM 648 C C . PRO A 1 89 ? -3.022 -20.913 -27.932 1.00 57.09 89 PRO A C 1
ATOM 650 O O . PRO A 1 89 ? -2.305 -21.001 -28.926 1.00 57.09 89 PRO A O 1
ATOM 653 N N . THR A 1 90 ? -2.648 -20.278 -26.821 1.00 58.69 90 THR A N 1
ATOM 654 C CA . THR A 1 90 ? -1.301 -19.763 -26.584 1.00 58.69 90 THR A CA 1
ATOM 655 C C . THR A 1 90 ? -0.300 -20.861 -26.922 1.00 58.69 90 THR A C 1
ATOM 657 O O . THR A 1 90 ? -0.276 -21.902 -26.260 1.00 58.69 90 THR A O 1
ATOM 660 N N . ALA A 1 91 ? 0.503 -20.646 -27.966 1.00 56.06 91 ALA A N 1
ATOM 661 C CA . ALA A 1 91 ? 1.558 -21.568 -28.349 1.00 56.06 91 ALA A CA 1
ATOM 662 C C . ALA A 1 91 ? 2.411 -21.885 -27.113 1.00 56.06 91 ALA A C 1
ATOM 664 O O . ALA A 1 91 ? 2.934 -20.983 -26.456 1.00 56.06 91 ALA A O 1
ATOM 665 N N . THR A 1 92 ? 2.519 -23.166 -26.762 1.00 52.38 92 THR A N 1
ATOM 666 C CA . THR A 1 92 ? 3.398 -23.613 -25.683 1.00 52.38 92 THR A CA 1
ATOM 667 C C . THR A 1 92 ? 4.832 -23.267 -26.071 1.00 52.38 92 THR A C 1
ATOM 669 O O . THR A 1 92 ? 5.429 -23.917 -26.928 1.00 52.38 92 THR A O 1
ATOM 672 N N . VAL A 1 93 ? 5.384 -22.217 -25.463 1.00 57.00 93 VAL A N 1
ATOM 673 C CA . VAL A 1 93 ? 6.791 -21.850 -25.625 1.00 57.00 93 VAL A CA 1
ATOM 674 C C . VAL A 1 93 ? 7.626 -22.936 -24.946 1.00 57.00 93 VAL A C 1
ATOM 676 O O . VAL A 1 93 ? 7.750 -22.980 -23.724 1.00 57.00 93 VAL A O 1
ATOM 679 N N . LEU A 1 94 ? 8.170 -23.853 -25.748 1.00 58.25 94 LEU A N 1
ATOM 680 C CA . LEU A 1 94 ? 9.159 -24.836 -25.313 1.00 58.25 94 LEU A CA 1
ATOM 681 C C . LEU A 1 94 ? 10.469 -24.108 -24.989 1.00 58.25 94 LEU A C 1
ATOM 683 O O . LEU A 1 94 ? 11.311 -23.872 -25.857 1.00 58.25 94 LEU A O 1
ATOM 687 N N . PHE A 1 95 ? 10.642 -23.747 -23.718 1.00 56.00 95 PHE A N 1
ATOM 688 C CA . PHE A 1 95 ? 11.917 -23.268 -23.195 1.00 56.00 95 PHE A CA 1
ATOM 689 C C . PHE A 1 95 ? 12.942 -24.405 -23.253 1.00 56.00 95 PHE A C 1
ATOM 691 O O . PHE A 1 95 ? 12.973 -25.302 -22.413 1.00 56.00 95 PHE A O 1
ATOM 698 N N . SER A 1 96 ? 13.785 -24.371 -24.281 1.00 50.12 96 SER A N 1
ATOM 699 C CA . SER A 1 96 ? 14.953 -25.239 -24.390 1.00 50.12 96 SER A CA 1
ATOM 700 C C . SER A 1 96 ? 16.045 -24.676 -23.481 1.00 50.12 96 SER A C 1
ATOM 702 O O . SER A 1 96 ? 16.661 -23.662 -23.803 1.00 50.12 96 SER A O 1
ATOM 704 N N . PHE A 1 97 ? 16.266 -25.294 -22.321 1.00 59.38 97 PHE A N 1
ATOM 705 C CA . PHE A 1 97 ? 17.373 -24.923 -21.441 1.00 59.38 97 PHE A CA 1
ATOM 706 C C . PHE A 1 97 ? 18.707 -25.202 -22.158 1.00 59.38 97 PHE A C 1
ATOM 708 O O . PHE A 1 97 ? 18.934 -26.341 -22.573 1.00 59.38 97 PHE A O 1
ATOM 715 N N . PRO A 1 98 ? 19.609 -24.215 -22.322 1.00 51.88 98 PRO A N 1
ATOM 716 C CA . PRO A 1 98 ? 20.902 -24.462 -22.942 1.00 51.88 98 PRO A CA 1
ATOM 717 C C . PRO A 1 98 ? 21.741 -25.356 -22.021 1.00 51.88 98 PRO A C 1
ATOM 719 O O . PRO A 1 98 ? 22.183 -24.935 -20.951 1.00 51.88 98 PRO A O 1
ATOM 722 N N . THR A 1 99 ? 21.993 -26.601 -22.428 1.00 58.66 99 THR A N 1
ATOM 723 C CA . THR A 1 99 ? 23.028 -27.438 -21.810 1.00 58.66 99 THR A CA 1
ATOM 724 C C . THR A 1 99 ? 24.365 -26.712 -21.917 1.00 58.66 99 THR A C 1
ATOM 726 O O . THR A 1 99 ? 24.814 -26.405 -23.024 1.00 58.66 99 THR A O 1
ATOM 729 N N . ARG A 1 100 ? 24.994 -26.407 -20.770 1.00 50.69 100 ARG A N 1
ATOM 730 C CA . ARG A 1 100 ? 26.319 -25.773 -20.716 1.00 50.69 100 ARG A CA 1
ATOM 731 C C . ARG A 1 100 ? 27.284 -26.588 -21.576 1.00 50.69 100 ARG A C 1
ATOM 733 O O . ARG A 1 100 ? 27.572 -27.743 -21.271 1.00 50.69 100 ARG A O 1
ATOM 740 N N . ARG A 1 101 ? 27.773 -25.981 -22.657 1.00 66.19 101 ARG A N 1
ATOM 741 C CA . ARG A 1 101 ? 28.872 -26.520 -23.461 1.00 66.19 101 ARG A CA 1
ATOM 742 C C . ARG A 1 101 ? 30.074 -26.741 -22.530 1.00 66.19 101 ARG A C 1
ATOM 744 O O . ARG A 1 101 ? 30.337 -25.847 -21.723 1.00 66.19 101 ARG A O 1
ATOM 751 N N . PRO A 1 102 ? 30.797 -27.875 -22.604 1.00 50.81 102 PRO A N 1
ATOM 752 C CA . PRO A 1 102 ? 31.992 -28.070 -21.794 1.00 50.81 102 PRO A CA 1
ATOM 753 C C . PRO A 1 102 ? 32.966 -26.918 -22.047 1.00 50.81 102 PRO A C 1
ATOM 755 O O . PRO A 1 102 ? 33.358 -26.647 -23.186 1.00 50.81 102 PRO A O 1
ATOM 758 N N . THR A 1 103 ? 33.283 -26.202 -20.970 1.00 63.59 103 THR A N 1
ATOM 759 C CA . THR A 1 103 ? 34.246 -25.107 -20.939 1.00 63.59 103 THR A CA 1
ATOM 760 C C . THR A 1 103 ? 35.592 -25.648 -21.404 1.00 63.59 103 THR A C 1
ATOM 762 O O . THR A 1 103 ? 36.192 -26.478 -20.725 1.00 63.59 103 THR A O 1
ATOM 765 N N . ALA A 1 104 ? 36.064 -25.200 -22.569 1.00 58.25 104 ALA A N 1
ATOM 766 C CA . ALA A 1 104 ? 37.449 -25.418 -22.953 1.00 58.25 104 ALA A CA 1
ATOM 767 C C . ALA A 1 104 ? 38.338 -24.742 -21.899 1.00 58.25 104 ALA A C 1
ATOM 769 O O . ALA A 1 104 ? 38.170 -23.555 -21.615 1.00 58.25 104 ALA A O 1
ATOM 770 N N . THR A 1 105 ? 39.242 -25.509 -21.292 1.00 59.28 105 THR A N 1
ATOM 771 C CA . THR A 1 105 ? 40.266 -25.015 -20.369 1.00 59.28 105 THR A CA 1
ATOM 772 C C . THR A 1 105 ? 40.988 -23.821 -21.005 1.00 59.28 105 THR A C 1
ATOM 774 O O . THR A 1 105 ? 41.492 -23.973 -22.121 1.00 59.28 105 THR A O 1
ATOM 777 N N . PRO A 1 106 ? 41.049 -22.638 -20.362 1.00 57.38 106 PRO A N 1
ATOM 778 C CA . PRO A 1 106 ? 41.718 -21.489 -20.954 1.00 57.38 106 PRO A CA 1
ATOM 779 C C . PRO A 1 106 ? 43.216 -21.783 -21.081 1.00 57.38 106 PRO A C 1
ATOM 781 O O . PRO A 1 106 ? 43.931 -21.904 -20.087 1.00 57.38 106 PRO A O 1
ATOM 784 N N . THR A 1 107 ? 43.698 -21.916 -22.315 1.00 57.72 107 THR A N 1
ATOM 785 C CA . THR A 1 107 ? 45.130 -21.863 -22.613 1.00 57.72 107 THR A CA 1
ATOM 786 C C . THR A 1 107 ? 45.607 -20.448 -22.302 1.00 57.72 107 THR A C 1
ATOM 788 O O . THR A 1 107 ? 45.034 -19.482 -22.803 1.00 57.72 107 THR A O 1
ATOM 791 N N . VAL A 1 108 ? 46.622 -20.320 -21.447 1.00 61.72 108 VAL A N 1
ATOM 792 C CA . VAL A 1 108 ? 47.245 -19.036 -21.104 1.00 61.72 108 VAL A CA 1
ATOM 793 C C . VAL A 1 108 ? 47.799 -18.417 -22.385 1.00 61.72 108 VAL A C 1
ATOM 795 O O . VAL A 1 108 ? 48.813 -18.868 -22.914 1.00 61.72 108 VAL A O 1
ATOM 798 N N . VAL A 1 109 ? 47.100 -17.413 -22.913 1.00 58.66 109 VAL A N 1
ATOM 799 C CA . VAL A 1 109 ? 47.538 -16.674 -24.094 1.00 58.66 109 VAL A CA 1
ATOM 800 C C . VAL A 1 109 ? 48.574 -15.656 -23.633 1.00 58.66 109 VAL A C 1
ATOM 802 O O . VAL A 1 109 ? 48.280 -14.771 -22.831 1.00 58.66 109 VAL A O 1
ATOM 805 N N . THR A 1 110 ? 49.805 -15.806 -24.115 1.00 63.12 110 THR A N 1
ATOM 806 C CA . THR A 1 110 ? 50.878 -14.824 -23.958 1.00 63.12 110 THR A CA 1
ATOM 807 C C . THR A 1 110 ? 50.399 -13.467 -24.479 1.00 63.12 110 THR A C 1
ATOM 809 O O . THR A 1 110 ? 49.973 -13.356 -25.629 1.00 63.12 110 THR A O 1
ATOM 812 N N . ALA A 1 111 ? 50.436 -12.440 -23.625 1.00 52.44 111 ALA A N 1
ATOM 813 C CA . ALA A 1 111 ? 49.985 -11.095 -23.961 1.00 52.44 111 ALA A CA 1
ATOM 814 C C . ALA A 1 111 ? 50.803 -10.531 -25.133 1.00 52.44 111 ALA A C 1
ATOM 816 O O . ALA A 1 111 ? 51.967 -10.165 -24.984 1.00 52.44 111 ALA A O 1
ATOM 817 N N . THR A 1 112 ? 50.181 -10.466 -26.308 1.00 63.66 112 THR A N 1
ATOM 818 C CA . THR A 1 112 ? 50.681 -9.672 -27.433 1.00 63.66 112 THR A CA 1
ATOM 819 C C . THR A 1 112 ? 50.255 -8.224 -27.174 1.00 63.66 112 THR A C 1
ATOM 821 O O . THR A 1 112 ? 49.070 -8.012 -26.902 1.00 63.66 112 THR A O 1
ATOM 824 N N . PRO A 1 113 ? 51.157 -7.225 -27.193 1.00 60.62 113 PRO A N 1
ATOM 825 C CA . PRO A 1 113 ? 50.768 -5.838 -26.953 1.00 60.62 113 PRO A CA 1
ATOM 826 C C . PRO A 1 113 ? 49.761 -5.392 -28.021 1.00 60.62 113 PRO A C 1
ATOM 828 O O . PRO A 1 113 ? 50.049 -5.434 -29.216 1.00 60.62 113 PRO A O 1
ATOM 831 N N . ILE A 1 114 ? 48.562 -5.002 -27.579 1.00 65.31 114 ILE A N 1
ATOM 832 C CA . ILE A 1 114 ? 47.498 -4.497 -28.451 1.00 65.31 114 ILE A CA 1
ATOM 833 C C . ILE A 1 114 ? 47.913 -3.086 -28.900 1.00 65.31 114 ILE A C 1
ATOM 835 O O . ILE A 1 114 ? 48.157 -2.241 -28.035 1.00 65.31 114 ILE A O 1
ATOM 839 N N . PRO A 1 115 ? 48.017 -2.795 -30.208 1.00 62.97 115 PRO A N 1
ATOM 840 C CA . PRO A 1 115 ? 48.251 -1.432 -30.670 1.00 62.97 115 PRO A CA 1
ATOM 841 C C . PRO A 1 115 ? 47.073 -0.545 -30.245 1.00 62.97 115 PRO A C 1
ATOM 843 O O . PRO A 1 115 ? 45.915 -0.880 -30.506 1.00 62.97 115 PRO A O 1
ATOM 846 N N . ALA A 1 116 ? 47.359 0.576 -29.576 1.00 61.56 116 ALA A N 1
ATOM 847 C CA . ALA A 1 116 ? 46.347 1.564 -29.218 1.00 61.56 116 ALA A CA 1
ATOM 848 C C . ALA A 1 116 ? 45.711 2.102 -30.508 1.00 61.56 116 ALA A C 1
ATOM 850 O O . ALA A 1 116 ? 46.340 2.836 -31.266 1.00 61.56 116 ALA A O 1
ATOM 851 N N . THR A 1 117 ? 44.483 1.669 -30.789 1.00 61.53 117 THR A N 1
ATOM 852 C CA . THR A 1 117 ? 43.682 2.220 -31.880 1.00 61.53 117 THR A CA 1
ATOM 853 C C . THR A 1 117 ? 42.947 3.423 -31.314 1.00 61.53 117 THR A C 1
ATOM 855 O O . THR A 1 117 ? 42.185 3.280 -30.359 1.00 61.53 117 THR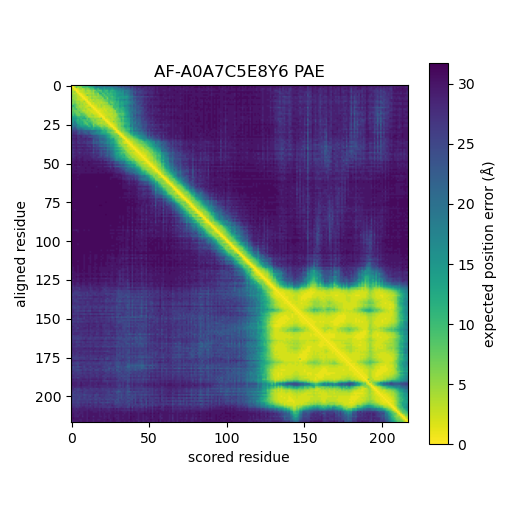 A O 1
ATOM 858 N N . ASP A 1 118 ? 43.204 4.595 -31.890 1.00 65.56 118 ASP A N 1
ATOM 859 C CA . ASP A 1 118 ? 42.638 5.901 -31.528 1.00 65.56 118 ASP A CA 1
ATOM 860 C C . ASP A 1 118 ? 41.160 6.007 -31.968 1.00 65.56 118 ASP A C 1
ATOM 862 O O . ASP A 1 118 ? 40.736 6.931 -32.663 1.00 65.56 118 ASP A O 1
ATOM 866 N N . THR A 1 119 ? 40.367 4.978 -31.654 1.00 69.31 119 THR A N 1
ATOM 867 C CA . THR A 1 119 ? 38.950 4.922 -32.004 1.00 69.31 119 THR A CA 1
ATOM 868 C C . THR A 1 119 ? 38.208 5.912 -31.110 1.00 69.31 119 THR A C 1
ATOM 870 O O . THR A 1 119 ? 38.252 5.757 -29.885 1.00 69.31 119 THR A O 1
ATOM 873 N N . PRO A 1 120 ? 37.496 6.904 -31.674 1.00 72.81 120 PRO A N 1
ATOM 874 C CA . PRO A 1 120 ? 36.698 7.817 -30.873 1.00 72.81 120 PRO A CA 1
ATOM 875 C C . PRO A 1 120 ? 35.683 7.017 -30.056 1.00 72.81 120 PRO A C 1
ATOM 877 O O . PRO A 1 120 ? 34.932 6.199 -30.593 1.00 72.81 120 PRO A O 1
ATOM 880 N N . ILE A 1 121 ? 35.685 7.242 -28.742 1.00 76.69 121 ILE A N 1
ATOM 881 C CA . ILE A 1 121 ? 34.729 6.632 -27.820 1.00 76.69 121 ILE A CA 1
ATOM 882 C C . ILE A 1 121 ? 33.328 7.085 -28.265 1.00 76.69 121 ILE A C 1
ATOM 884 O O . ILE A 1 121 ? 33.093 8.295 -28.352 1.00 76.69 121 ILE A O 1
ATOM 888 N N . PRO A 1 122 ? 32.394 6.167 -28.574 1.00 79.31 122 PRO A N 1
ATOM 889 C CA . PRO A 1 122 ? 31.031 6.55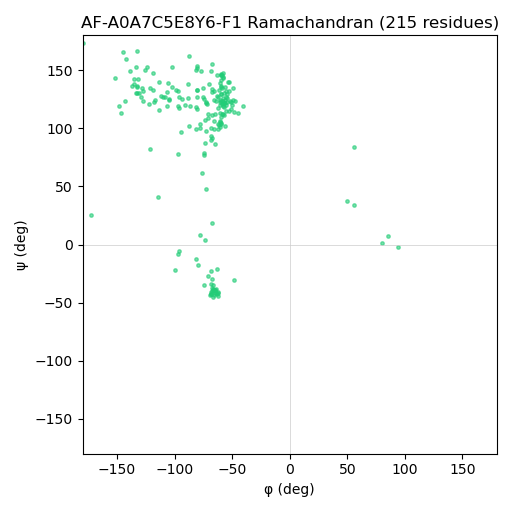4 -28.908 1.00 79.31 122 PRO A CA 1
ATOM 890 C C . PRO A 1 122 ? 30.409 7.316 -27.728 1.00 79.31 122 PRO A C 1
ATOM 892 O O . PRO A 1 122 ? 30.658 6.958 -26.572 1.00 79.31 122 PRO A O 1
ATOM 895 N N . PRO A 1 123 ? 29.604 8.364 -27.981 1.00 71.88 123 PRO A N 1
ATOM 896 C CA . PRO A 1 123 ? 28.950 9.095 -26.908 1.00 71.88 123 PRO A CA 1
ATOM 897 C C . PRO A 1 123 ? 28.068 8.143 -26.095 1.00 71.88 123 PRO A C 1
ATOM 899 O O . PRO A 1 123 ? 27.319 7.337 -26.652 1.00 71.88 123 PRO A O 1
ATOM 902 N N . SER A 1 124 ? 28.161 8.242 -24.770 1.00 72.50 124 SER A N 1
ATOM 903 C CA . SER A 1 124 ? 27.284 7.501 -23.865 1.00 72.50 124 SER A CA 1
ATOM 904 C C . SER A 1 124 ? 25.821 7.883 -24.141 1.00 72.50 124 SER A C 1
ATOM 906 O O . SER A 1 124 ? 25.535 9.076 -24.309 1.00 72.50 124 SER A O 1
ATOM 908 N N . PRO A 1 125 ? 24.878 6.923 -24.205 1.00 66.69 125 PRO A N 1
ATOM 909 C CA . PRO A 1 125 ? 23.472 7.241 -24.415 1.00 66.69 125 PRO A CA 1
ATOM 910 C C . PRO A 1 125 ? 22.969 8.172 -23.304 1.00 66.69 125 PRO A C 1
ATOM 912 O O . PRO A 1 125 ? 23.045 7.855 -22.119 1.00 66.69 125 PRO A O 1
ATOM 915 N N . THR A 1 126 ? 22.438 9.333 -23.691 1.00 63.09 126 THR A N 1
ATOM 916 C CA . THR A 1 126 ? 21.796 10.267 -22.757 1.00 63.09 126 THR A CA 1
ATOM 917 C C . THR A 1 126 ? 20.324 9.879 -22.631 1.00 63.09 126 THR A C 1
ATOM 919 O O . THR A 1 126 ? 19.533 10.141 -23.535 1.00 63.09 126 THR A O 1
ATOM 922 N N . TYR A 1 127 ? 19.956 9.199 -21.542 1.00 66.31 127 TYR A N 1
ATOM 923 C CA . TYR A 1 127 ? 18.558 8.857 -21.262 1.00 66.31 127 TYR A CA 1
ATOM 924 C C . TYR A 1 127 ? 17.838 10.077 -20.658 1.00 66.31 127 TYR A C 1
ATOM 926 O O . TYR A 1 127 ? 18.400 10.706 -19.756 1.00 66.31 127 TYR A O 1
ATOM 934 N N . PRO A 1 128 ? 16.626 10.447 -21.118 1.00 70.62 128 PRO A N 1
ATOM 935 C CA . PRO A 1 128 ? 15.866 11.521 -20.483 1.00 70.62 128 PRO A CA 1
ATOM 936 C C . PRO A 1 128 ? 15.589 11.178 -19.009 1.00 70.62 128 PRO A C 1
ATOM 938 O O . PRO A 1 128 ? 15.375 10.008 -18.688 1.00 70.62 128 PRO A O 1
ATOM 941 N N . PRO A 1 129 ? 15.560 12.164 -18.096 1.00 69.75 129 PRO A N 1
ATOM 942 C CA . PRO A 1 129 ? 15.241 11.898 -16.699 1.00 69.75 129 PRO A CA 1
ATOM 943 C C . PRO A 1 129 ? 13.843 11.276 -16.598 1.00 69.75 129 PRO A C 1
ATOM 945 O O . PRO A 1 129 ? 12.859 11.855 -17.067 1.00 69.75 129 PRO A O 1
ATOM 948 N N . ARG A 1 130 ? 13.750 10.087 -15.992 1.00 72.94 130 ARG A N 1
ATOM 949 C CA . ARG A 1 130 ? 12.462 9.446 -15.705 1.00 72.94 130 ARG A CA 1
ATOM 950 C C . ARG A 1 130 ? 11.725 10.276 -14.655 1.00 72.94 130 ARG A C 1
ATOM 952 O O . ARG A 1 130 ? 12.304 10.663 -13.642 1.00 72.94 130 ARG A O 1
ATOM 959 N N . ARG A 1 131 ? 10.452 10.578 -14.912 1.00 79.38 131 ARG A N 1
ATOM 960 C CA . ARG A 1 131 ? 9.555 11.237 -13.956 1.00 79.38 131 ARG A CA 1
ATOM 961 C C . ARG A 1 131 ? 8.740 10.150 -13.267 1.00 79.38 131 ARG A C 1
ATOM 963 O O . ARG A 1 131 ? 7.997 9.440 -13.939 1.00 79.38 131 ARG A O 1
ATOM 970 N N . TYR A 1 132 ? 8.883 1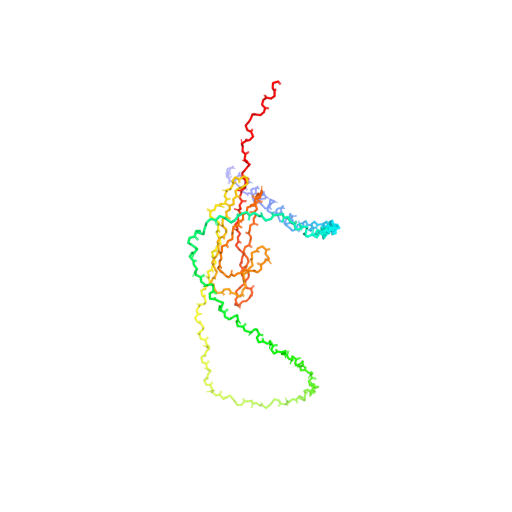0.049 -11.955 1.00 88.50 132 TYR A N 1
ATOM 971 C CA . TYR A 1 132 ? 8.062 9.183 -11.118 1.00 88.50 132 TYR A CA 1
ATOM 972 C C . TYR A 1 132 ? 7.073 10.035 -10.334 1.00 88.50 132 TYR A C 1
ATOM 974 O O . TYR A 1 132 ? 7.431 11.118 -9.869 1.00 88.50 132 TYR A O 1
ATOM 982 N N . LYS A 1 133 ? 5.833 9.559 -10.230 1.00 90.38 133 LYS A N 1
ATOM 983 C CA . LYS A 1 133 ? 4.770 10.169 -9.425 1.00 90.38 133 LYS A CA 1
ATOM 98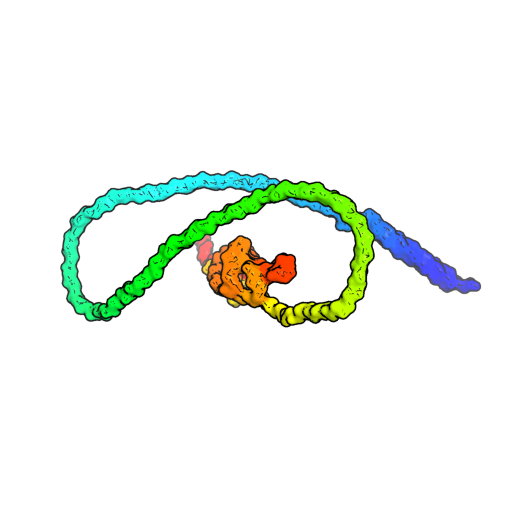4 C C . LYS A 1 133 ? 4.037 9.049 -8.701 1.00 90.38 133 LYS A C 1
ATOM 986 O O . LYS A 1 133 ? 3.729 8.040 -9.330 1.00 90.38 133 LYS A O 1
ATOM 991 N N . VAL A 1 134 ? 3.748 9.261 -7.426 1.00 93.19 134 VAL A N 1
ATOM 992 C CA . VAL A 1 134 ? 2.871 8.422 -6.611 1.00 93.19 134 VAL A CA 1
ATOM 993 C C . VAL A 1 134 ? 1.887 9.363 -5.921 1.00 93.19 134 VAL A C 1
ATOM 995 O O . VAL A 1 134 ? 2.297 10.386 -5.379 1.00 93.19 134 VAL A O 1
ATOM 998 N N . SER A 1 135 ? 0.597 9.062 -6.005 1.00 94.75 135 SER A N 1
ATOM 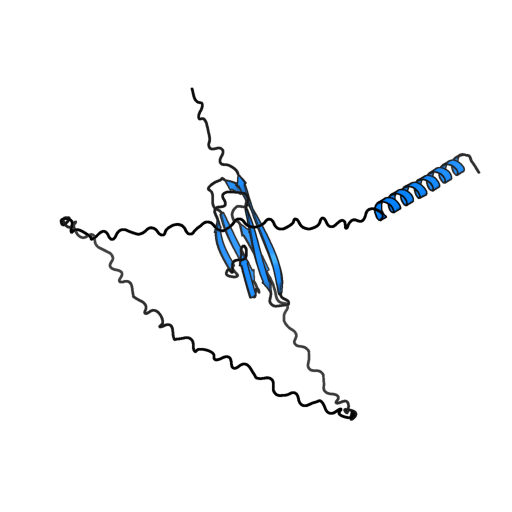999 C CA . SER A 1 135 ? -0.473 9.692 -5.231 1.00 94.75 135 SER A CA 1
ATOM 1000 C C . SER A 1 135 ? -1.333 8.568 -4.675 1.00 94.75 135 SER A C 1
ATOM 1002 O O . SER A 1 135 ? -1.674 7.639 -5.411 1.00 94.75 135 SER A O 1
ATOM 1004 N N . PHE A 1 136 ? -1.604 8.619 -3.375 1.00 96.75 136 PHE A N 1
ATOM 1005 C CA . PHE A 1 136 ? -2.422 7.643 -2.672 1.00 96.75 136 PHE A CA 1
ATOM 1006 C C . PHE A 1 136 ? -3.185 8.350 -1.559 1.00 96.75 136 PHE A C 1
ATOM 1008 O O . PHE A 1 136 ? -2.583 8.880 -0.628 1.00 96.75 136 PHE A O 1
ATOM 1015 N N . GLU A 1 137 ? -4.502 8.408 -1.703 1.00 96.19 137 GLU A N 1
ATOM 1016 C CA . GLU A 1 137 ? -5.385 9.235 -0.885 1.00 96.19 137 GLU A CA 1
ATOM 1017 C C . GLU A 1 137 ? -6.694 8.484 -0.615 1.00 96.19 137 GLU A C 1
ATOM 1019 O O . GLU A 1 137 ? -7.048 7.546 -1.331 1.00 96.19 137 GLU A O 1
ATOM 1024 N N . ALA A 1 138 ? -7.409 8.894 0.431 1.00 95.94 138 ALA A N 1
ATOM 1025 C CA . ALA A 1 138 ? -8.773 8.454 0.703 1.00 95.94 138 ALA A CA 1
ATOM 1026 C C . ALA A 1 138 ? -9.712 9.659 0.674 1.00 95.94 138 ALA A C 1
ATOM 1028 O O . ALA A 1 138 ? -9.315 10.746 1.097 1.00 95.94 138 ALA A O 1
ATOM 1029 N N . ASP A 1 139 ? -10.954 9.453 0.240 1.00 94.62 139 ASP A N 1
ATOM 1030 C CA . ASP A 1 139 ? -11.977 10.508 0.244 1.00 94.62 139 ASP A CA 1
ATOM 1031 C C . ASP A 1 139 ? -12.284 10.994 1.667 1.00 94.62 139 ASP A C 1
ATOM 1033 O O . ASP A 1 139 ? -12.408 12.194 1.921 1.00 94.62 139 ASP A O 1
ATOM 1037 N N . GLN A 1 140 ? -12.348 10.058 2.613 1.00 92.62 140 GLN A N 1
ATOM 1038 C CA . GLN A 1 140 ? -12.456 10.320 4.044 1.00 92.62 140 GLN A CA 1
ATOM 1039 C C . GLN A 1 140 ? -11.466 9.453 4.818 1.00 92.62 140 GLN A C 1
ATOM 1041 O O . GLN A 1 140 ? -11.422 8.238 4.627 1.00 92.62 140 GLN A O 1
ATOM 1046 N N . THR A 1 141 ? -10.702 10.075 5.718 1.00 94.50 141 THR A N 1
ATOM 1047 C CA . THR A 1 141 ? -9.779 9.394 6.645 1.00 94.50 141 THR A CA 1
ATOM 1048 C C . THR A 1 141 ? -10.381 9.163 8.028 1.00 94.50 141 THR A C 1
ATOM 1050 O O . THR A 1 141 ? -9.766 8.485 8.841 1.00 94.50 141 THR A O 1
ATOM 1053 N N . THR A 1 142 ? -11.559 9.722 8.299 1.00 94.25 142 THR A N 1
ATOM 1054 C CA . THR A 1 142 ? -12.324 9.510 9.531 1.00 94.25 142 THR A CA 1
ATOM 1055 C C . THR A 1 142 ? -13.730 9.092 9.138 1.00 94.25 142 THR A C 1
ATOM 1057 O O . THR A 1 142 ? -14.381 9.806 8.374 1.00 94.25 142 THR A O 1
ATOM 1060 N N . LEU A 1 143 ? -14.161 7.939 9.634 1.00 93.88 143 LEU A N 1
ATOM 1061 C CA . LEU A 1 143 ? -15.445 7.314 9.345 1.00 93.88 143 LEU A CA 1
ATOM 1062 C C . LEU A 1 143 ? -16.187 7.022 10.640 1.00 93.88 143 LEU A C 1
ATOM 1064 O O . LEU A 1 143 ? -15.562 6.736 11.657 1.00 93.88 143 LEU A O 1
ATOM 1068 N N . THR A 1 144 ? -17.510 7.040 10.587 1.00 93.19 144 THR A N 1
ATOM 1069 C CA . THR A 1 144 ? -18.335 6.453 11.644 1.00 93.19 144 THR A CA 1
ATOM 1070 C C . THR A 1 144 ? -18.435 4.944 11.425 1.00 93.19 144 THR A C 1
ATOM 1072 O O . THR A 1 144 ? -18.398 4.467 10.291 1.00 93.19 144 THR A O 1
ATOM 1075 N N . GLU A 1 145 ? -18.579 4.169 12.496 1.00 90.69 145 GLU A N 1
ATOM 1076 C CA . GLU A 1 145 ? -18.786 2.723 12.406 1.00 90.69 145 GLU A CA 1
ATOM 1077 C C . GLU A 1 145 ? -19.946 2.369 11.455 1.00 90.69 145 GLU A C 1
ATOM 1079 O O . GLU A 1 145 ? -21.086 2.814 11.635 1.00 90.69 145 GLU A O 1
ATOM 1084 N N . GLY A 1 146 ? -19.642 1.547 10.445 1.00 89.00 146 GLY A N 1
ATOM 1085 C CA . GLY A 1 146 ? -20.571 1.146 9.386 1.00 89.00 146 GLY A CA 1
ATOM 1086 C C . GLY A 1 146 ? -20.508 1.991 8.107 1.00 89.00 146 GLY A C 1
ATOM 1087 O O . GLY A 1 146 ? -21.221 1.676 7.155 1.00 89.00 146 GLY A O 1
ATOM 1088 N N . GLU A 1 147 ? -19.673 3.032 8.054 1.00 92.12 147 GLU A N 1
ATOM 1089 C CA . GLU A 1 147 ? -19.437 3.823 6.841 1.00 92.12 147 GLU A CA 1
ATOM 1090 C C . GLU A 1 147 ? -18.325 3.235 5.953 1.00 92.12 147 GLU A C 1
ATOM 1092 O O . GLU A 1 147 ? -17.503 2.417 6.375 1.00 92.12 147 GLU A O 1
ATOM 1097 N N . CYS A 1 148 ? -18.302 3.674 4.694 1.00 94.69 148 CYS A N 1
ATOM 1098 C CA . CYS A 1 148 ? -17.312 3.286 3.694 1.00 94.69 148 CYS A CA 1
ATOM 1099 C C . CYS A 1 148 ? -16.628 4.533 3.117 1.00 94.69 148 CYS A C 1
ATOM 1101 O O . CYS A 1 148 ? -17.218 5.610 3.079 1.00 94.69 148 CYS A O 1
ATOM 1103 N N . THR A 1 149 ? -15.389 4.378 2.653 1.00 96.88 149 THR A N 1
ATOM 1104 C CA . THR A 1 149 ? -14.596 5.422 1.986 1.00 96.88 149 THR A CA 1
ATOM 1105 C C . THR A 1 149 ? -13.943 4.860 0.732 1.00 96.88 149 THR A C 1
ATOM 1107 O O . THR A 1 149 ? -13.641 3.665 0.667 1.00 96.88 149 THR A O 1
ATOM 1110 N N . ASP A 1 150 ? -13.681 5.717 -0.249 1.00 97.19 150 ASP A N 1
ATOM 1111 C CA . ASP A 1 150 ? -12.957 5.346 -1.459 1.00 97.19 150 ASP A CA 1
ATOM 1112 C C . ASP A 1 150 ? -11.465 5.640 -1.313 1.00 97.19 150 ASP A C 1
ATOM 1114 O O . ASP A 1 150 ? -11.049 6.766 -1.032 1.00 97.19 150 ASP A O 1
ATOM 1118 N N . LEU A 1 151 ? -10.643 4.614 -1.537 1.00 97.00 151 LEU A N 1
ATOM 1119 C CA . LEU A 1 151 ? -9.199 4.744 -1.694 1.00 97.00 151 LEU A CA 1
ATOM 1120 C C . LEU A 1 151 ? -8.875 4.993 -3.163 1.00 97.00 151 LEU A C 1
ATOM 1122 O O . LEU A 1 151 ? -9.238 4.185 -4.017 1.00 97.00 151 LEU A O 1
ATOM 1126 N N . LYS A 1 152 ? -8.129 6.056 -3.455 1.00 97.19 152 LYS A N 1
ATOM 1127 C CA . LYS A 1 152 ? -7.735 6.461 -4.808 1.00 97.19 152 LYS A CA 1
ATOM 1128 C C . LYS A 1 152 ? -6.223 6.496 -4.925 1.00 97.19 152 LYS A C 1
ATOM 1130 O O . LYS A 1 152 ? -5.530 7.023 -4.055 1.00 97.19 152 LYS A O 1
ATOM 1135 N N . TRP A 1 153 ? -5.694 5.944 -6.012 1.00 97.31 153 TRP A N 1
ATOM 1136 C CA . TRP A 1 153 ? -4.263 6.006 -6.29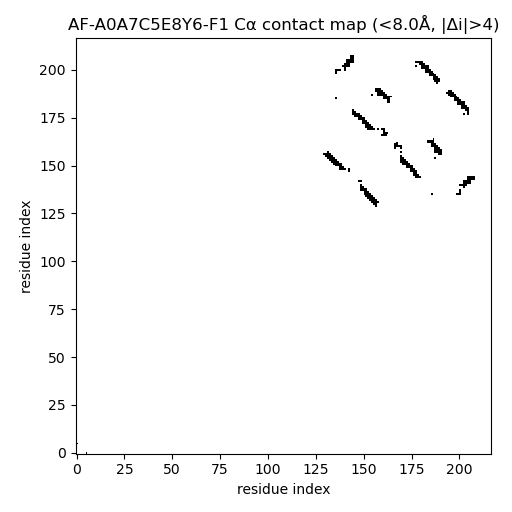5 1.00 97.31 153 TRP A CA 1
ATOM 1137 C C . TRP A 1 153 ? -3.966 6.273 -7.763 1.00 97.31 153 TRP A C 1
ATOM 1139 O O . TRP A 1 153 ? -4.692 5.853 -8.664 1.00 97.31 153 TRP A O 1
ATOM 1149 N N . GLU A 1 154 ? -2.843 6.946 -7.997 1.00 96.12 154 GLU A N 1
ATOM 1150 C CA . GLU A 1 154 ? -2.287 7.183 -9.323 1.00 96.12 154 GLU A CA 1
ATOM 1151 C C . GLU A 1 154 ? -0.758 7.114 -9.273 1.00 96.12 154 GLU A C 1
ATOM 1153 O O . GLU A 1 154 ? -0.094 7.858 -8.545 1.00 96.12 154 GLU A O 1
ATOM 1158 N N . VAL A 1 155 ? -0.188 6.230 -10.089 1.00 94.88 155 VAL A N 1
ATOM 1159 C CA . VAL A 1 155 ? 1.246 5.959 -10.128 1.00 94.88 155 VAL A CA 1
ATOM 1160 C C . VAL A 1 155 ? 1.775 6.040 -11.558 1.00 94.88 155 VAL A C 1
ATOM 1162 O O . VAL A 1 155 ? 1.298 5.354 -12.461 1.00 94.88 155 VAL A O 1
ATOM 1165 N N . VAL A 1 156 ? 2.823 6.841 -11.764 1.00 91.81 156 VAL A N 1
ATOM 1166 C CA . VAL A 1 156 ? 3.476 7.032 -13.068 1.00 91.81 156 VAL A CA 1
ATOM 1167 C C . VAL A 1 156 ? 4.880 6.441 -13.056 1.00 91.81 156 VAL A C 1
ATOM 1169 O O . VAL A 1 156 ? 5.709 6.788 -12.216 1.00 91.81 156 VAL A O 1
ATOM 1172 N N . GLY A 1 157 ? 5.165 5.590 -14.045 1.00 87.56 157 GLY A N 1
ATOM 1173 C CA . GLY A 1 157 ? 6.493 5.013 -14.274 1.00 87.56 157 GLY A CA 1
ATOM 1174 C C . GLY A 1 157 ? 6.802 3.753 -13.461 1.00 87.56 157 GLY A C 1
ATOM 1175 O O . GLY A 1 157 ? 7.939 3.288 -13.501 1.00 87.56 157 GLY A O 1
ATOM 1176 N N . ALA A 1 158 ? 5.819 3.197 -12.748 1.00 90.25 158 ALA A N 1
ATOM 1177 C CA . ALA A 1 158 ? 5.960 1.941 -12.017 1.00 90.25 158 ALA A CA 1
ATOM 1178 C C . ALA A 1 158 ? 5.910 0.711 -12.933 1.00 90.25 158 ALA A C 1
ATOM 1180 O O . ALA A 1 158 ? 5.225 0.705 -13.955 1.00 90.25 158 ALA A O 1
ATOM 1181 N N . ILE A 1 159 ? 6.621 -0.343 -12.532 1.00 90.69 159 ILE A N 1
ATOM 1182 C CA . ILE A 1 159 ? 6.568 -1.676 -13.151 1.00 90.69 159 ILE A CA 1
ATOM 1183 C C . ILE A 1 159 ? 5.673 -2.647 -12.377 1.00 90.69 159 ILE A C 1
ATOM 1185 O O . ILE A 1 159 ? 5.204 -3.627 -12.949 1.00 90.69 159 ILE A O 1
ATOM 1189 N N . ALA A 1 160 ? 5.426 -2.377 -11.094 1.00 91.88 160 ALA A N 1
ATOM 1190 C CA . ALA A 1 160 ? 4.482 -3.116 -10.269 1.00 91.88 160 ALA A CA 1
ATOM 1191 C C . ALA A 1 160 ? 3.916 -2.205 -9.175 1.00 91.88 160 ALA A C 1
ATOM 1193 O O . ALA A 1 160 ? 4.640 -1.378 -8.617 1.00 91.88 160 ALA A O 1
ATOM 1194 N N . VAL A 1 161 ? 2.633 -2.378 -8.865 1.00 95.38 161 VAL A N 1
ATOM 1195 C CA . VAL A 1 161 ? 1.943 -1.703 -7.762 1.00 95.38 161 VAL A CA 1
ATOM 1196 C C . VAL A 1 161 ? 1.159 -2.747 -6.977 1.00 95.38 161 VAL A C 1
ATOM 1198 O O . VAL A 1 161 ? 0.523 -3.633 -7.557 1.00 95.38 161 VAL A O 1
ATOM 1201 N N . THR A 1 162 ? 1.229 -2.669 -5.651 1.00 96.06 162 THR A N 1
ATOM 1202 C CA . THR A 1 162 ? 0.481 -3.549 -4.752 1.00 96.06 162 THR A CA 1
ATOM 1203 C C . THR A 1 162 ? -0.201 -2.755 -3.647 1.00 96.06 162 THR A C 1
ATOM 1205 O O . THR A 1 162 ? 0.449 -1.926 -3.020 1.00 96.06 162 THR A O 1
ATOM 1208 N N . LEU A 1 163 ? -1.465 -3.064 -3.367 1.00 96.31 163 LEU A N 1
ATOM 1209 C CA . LEU A 1 163 ? -2.239 -2.550 -2.238 1.00 96.31 163 LEU A CA 1
ATOM 1210 C C . LEU A 1 163 ? -2.393 -3.670 -1.203 1.00 96.31 163 LEU A C 1
ATOM 1212 O O . LEU A 1 163 ? -2.907 -4.743 -1.530 1.00 96.31 163 LEU A O 1
ATOM 1216 N N . ASP A 1 164 ? -1.885 -3.461 0.010 1.00 94.75 164 ASP A N 1
ATOM 1217 C CA . ASP A 1 164 ? -1.844 -4.455 1.096 1.00 94.75 164 ASP A CA 1
ATOM 1218 C C . ASP A 1 164 ? -1.266 -5.813 0.654 1.00 94.75 164 ASP A C 1
ATOM 1220 O O . ASP A 1 164 ? -1.732 -6.891 1.026 1.00 94.75 164 ASP A O 1
ATOM 1224 N N . GLY A 1 165 ? -0.247 -5.761 -0.210 1.00 92.94 165 GLY A N 1
ATOM 1225 C CA . GLY A 1 165 ? 0.420 -6.939 -0.769 1.00 92.94 165 GLY A CA 1
ATOM 1226 C C . GLY A 1 165 ? -0.314 -7.620 -1.931 1.00 92.94 165 GLY A C 1
ATOM 1227 O O . GLY A 1 165 ? 0.188 -8.612 -2.458 1.00 92.94 165 GLY A O 1
ATOM 1228 N N . ARG A 1 166 ? -1.465 -7.102 -2.379 1.00 95.50 166 ARG A N 1
ATOM 1229 C CA . ARG A 1 166 ? -2.179 -7.588 -3.572 1.00 95.50 166 ARG A CA 1
ATOM 1230 C C . ARG A 1 166 ? -1.844 -6.726 -4.779 1.00 95.50 166 ARG A C 1
ATOM 1232 O O . ARG A 1 166 ? -1.906 -5.508 -4.686 1.00 95.50 166 ARG A O 1
ATOM 1239 N N . SER A 1 167 ? -1.512 -7.342 -5.912 1.00 95.00 167 SER A N 1
ATOM 1240 C CA . SER A 1 167 ? -1.222 -6.596 -7.143 1.00 95.00 167 SER A CA 1
ATOM 1241 C C . SER A 1 167 ? -2.468 -5.874 -7.652 1.00 95.00 167 SER A C 1
ATOM 1243 O O . SER A 1 167 ? -3.539 -6.474 -7.737 1.00 95.00 167 SER A O 1
ATOM 1245 N N . VAL A 1 168 ? -2.303 -4.594 -7.979 1.00 96.50 168 VAL A N 1
ATOM 1246 C CA . VAL A 1 168 ? -3.347 -3.717 -8.522 1.00 96.50 168 VAL A CA 1
ATOM 1247 C C . VAL A 1 168 ? -2.814 -2.956 -9.736 1.00 96.50 168 VAL A C 1
ATOM 1249 O O . VAL A 1 168 ? -1.608 -2.942 -9.995 1.00 96.50 168 VAL A O 1
ATOM 1252 N N . GLU A 1 169 ? -3.715 -2.336 -10.494 1.00 95.38 169 GLU A N 1
ATOM 1253 C CA . GLU A 1 169 ? -3.332 -1.453 -11.596 1.00 95.38 169 GLU A CA 1
ATOM 1254 C C . GLU A 1 169 ? -2.643 -0.173 -11.074 1.00 95.38 169 GLU A C 1
ATOM 1256 O O . GLU A 1 169 ? -2.878 0.224 -9.930 1.00 95.38 169 GLU A O 1
ATOM 1261 N N . PRO A 1 170 ? -1.790 0.499 -11.874 1.00 92.81 170 PRO A N 1
ATOM 1262 C CA . PRO A 1 170 ? -1.077 1.706 -11.442 1.00 92.81 170 PRO A CA 1
ATOM 1263 C C . PRO A 1 170 ? -1.972 2.901 -11.103 1.00 92.81 170 PRO A C 1
ATOM 1265 O O . PRO A 1 170 ? -1.537 3.797 -10.388 1.00 92.81 170 PRO A O 1
ATOM 1268 N N . ALA A 1 171 ? -3.200 2.927 -11.611 1.00 95.38 171 ALA A N 1
ATOM 1269 C CA . ALA A 1 171 ? -4.218 3.888 -11.221 1.00 95.38 171 ALA A CA 1
ATOM 1270 C C . ALA A 1 171 ? -5.513 3.136 -10.929 1.00 95.38 171 ALA A C 1
ATOM 1272 O O . ALA A 1 171 ? -5.821 2.161 -11.616 1.00 95.38 171 ALA A O 1
ATOM 1273 N N . GLY A 1 172 ? -6.252 3.572 -9.917 1.00 94.44 172 GLY A N 1
ATOM 1274 C CA . GLY A 1 172 ? -7.479 2.899 -9.529 1.00 94.44 172 GLY A CA 1
ATOM 1275 C C . GLY A 1 172 ? -8.181 3.549 -8.352 1.00 94.44 172 GLY A C 1
ATOM 1276 O O . GLY A 1 172 ? -7.674 4.476 -7.719 1.00 94.44 172 GLY A O 1
ATOM 1277 N N . GLU A 1 173 ? -9.368 3.021 -8.097 1.00 96.06 173 GLU A N 1
ATOM 1278 C CA . GLU A 1 173 ? -10.248 3.397 -7.003 1.00 96.06 173 GLU A CA 1
ATOM 1279 C C . GLU A 1 173 ? -10.797 2.121 -6.364 1.00 96.06 173 GLU A C 1
ATOM 1281 O O . GLU A 1 173 ? -11.054 1.127 -7.058 1.00 96.06 173 GLU A O 1
ATOM 1286 N N . LYS A 1 174 ? -10.932 2.120 -5.038 1.00 95.31 174 LYS A N 1
ATOM 1287 C CA . LYS A 1 174 ? -11.471 0.992 -4.287 1.00 95.31 174 LYS A CA 1
ATOM 1288 C C . LYS A 1 174 ? -12.215 1.462 -3.044 1.00 95.31 174 LYS A C 1
ATOM 1290 O O . LYS A 1 174 ? -11.588 1.968 -2.115 1.00 95.31 174 LYS A O 1
ATOM 1295 N N . GLU A 1 175 ? -13.498 1.136 -2.994 1.00 96.50 175 GLU A N 1
ATOM 1296 C CA . GLU A 1 175 ? -14.322 1.288 -1.799 1.00 96.50 175 GLU A CA 1
ATOM 1297 C C . GLU A 1 175 ? -13.872 0.312 -0.700 1.00 96.50 175 GLU A C 1
ATOM 1299 O O . GLU A 1 175 ? -13.622 -0.881 -0.942 1.00 96.50 175 GLU A O 1
ATOM 1304 N N . VAL A 1 176 ? -13.750 0.824 0.522 1.00 95.38 176 VAL A N 1
ATOM 1305 C CA . VAL A 1 176 ? -13.432 0.055 1.724 1.00 95.38 176 VAL A CA 1
ATOM 1306 C C . VAL A 1 176 ? -14.336 0.478 2.879 1.00 95.38 176 VAL A C 1
ATOM 1308 O O . VAL A 1 176 ? -14.556 1.663 3.101 1.00 95.38 176 VAL A O 1
ATOM 1311 N N . CYS A 1 177 ? -14.824 -0.502 3.638 1.00 95.69 177 CYS A N 1
ATOM 1312 C CA . CYS A 1 177 ? -15.668 -0.293 4.816 1.00 95.69 177 CYS A CA 1
ATOM 1313 C C . CYS A 1 177 ? -14.971 -0.925 6.031 1.00 95.69 177 CYS A C 1
ATOM 1315 O O . CYS A 1 177 ? -15.191 -2.106 6.315 1.00 95.69 177 CYS A O 1
ATOM 1317 N N . PRO A 1 178 ? -14.009 -0.231 6.659 1.00 93.19 178 PRO A N 1
ATOM 1318 C CA . PRO A 1 178 ? -13.326 -0.755 7.831 1.00 93.19 178 PRO A CA 1
ATOM 1319 C C . PRO A 1 178 ? -14.222 -0.661 9.075 1.00 93.19 178 PRO A C 1
ATOM 1321 O O . PRO A 1 178 ? -14.796 0.385 9.351 1.00 93.19 178 PRO A O 1
ATOM 1324 N N . ASP A 1 179 ? -14.286 -1.736 9.866 1.00 90.56 179 ASP A N 1
ATOM 1325 C CA . ASP A 1 179 ? -15.010 -1.737 11.149 1.00 90.56 179 ASP A CA 1
ATOM 1326 C C . ASP A 1 179 ? -14.200 -1.086 12.286 1.00 90.56 179 ASP A C 1
ATOM 1328 O O . ASP A 1 179 ? -14.742 -0.774 13.340 1.00 90.56 179 ASP A O 1
ATOM 1332 N N . GLN A 1 180 ? -12.883 -0.942 12.112 1.00 91.81 180 GLN A N 1
ATOM 1333 C CA . GLN A 1 180 ? -11.930 -0.429 13.102 1.00 91.81 180 GLN A CA 1
ATOM 1334 C C . GLN A 1 180 ? -10.829 0.382 12.406 1.00 91.81 180 GLN A C 1
ATOM 1336 O O . GLN A 1 180 ? -10.633 0.246 11.196 1.00 91.81 180 GLN A O 1
ATOM 1341 N N . ASP A 1 181 ? -10.057 1.155 13.178 1.00 94.00 181 ASP A N 1
ATOM 1342 C CA . ASP A 1 181 ? -8.857 1.854 12.702 1.00 94.00 181 ASP A CA 1
ATOM 1343 C C . ASP A 1 181 ? -7.984 0.938 11.828 1.00 94.00 181 ASP A C 1
ATOM 1345 O O . ASP A 1 181 ? -7.399 -0.038 12.307 1.00 94.00 181 ASP A O 1
ATOM 1349 N N . THR A 1 182 ? -7.888 1.260 10.539 1.00 95.25 182 THR A N 1
ATOM 1350 C CA . THR A 1 182 ? -7.209 0.425 9.543 1.00 95.25 182 THR A CA 1
ATOM 1351 C C . THR A 1 182 ? -6.204 1.255 8.759 1.00 95.25 182 THR A C 1
ATOM 1353 O O . THR A 1 182 ? -6.487 2.369 8.322 1.00 95.25 182 THR A O 1
ATOM 1356 N N . GLU A 1 183 ? -5.008 0.705 8.572 1.00 96.19 183 GLU A N 1
ATOM 1357 C CA . GLU A 1 183 ? -3.957 1.302 7.753 1.00 96.19 183 GLU A CA 1
ATOM 1358 C C . GLU A 1 183 ? -3.849 0.547 6.429 1.00 96.19 183 GLU A C 1
ATOM 1360 O O . GLU A 1 183 ? -3.642 -0.667 6.414 1.00 96.19 183 GLU A O 1
ATOM 1365 N N . TYR A 1 184 ? -3.967 1.280 5.325 1.00 96.31 184 TYR A N 1
ATOM 1366 C CA . TYR A 1 184 ? -3.795 0.764 3.974 1.00 96.31 184 TYR A CA 1
ATOM 1367 C C . TYR A 1 184 ? -2.424 1.158 3.450 1.00 96.31 184 TYR A C 1
ATOM 1369 O O . TYR A 1 184 ? -2.013 2.311 3.593 1.00 96.31 184 TYR A O 1
ATOM 1377 N N . LYS A 1 185 ? -1.719 0.218 2.815 1.00 96.62 185 LYS A N 1
ATOM 1378 C CA . LYS A 1 185 ? -0.366 0.445 2.296 1.00 96.62 185 LYS A CA 1
ATOM 1379 C C . LYS A 1 185 ? -0.280 0.175 0.802 1.00 96.62 185 LYS A C 1
ATOM 1381 O O . LYS A 1 185 ? -0.473 -0.958 0.353 1.00 96.62 185 LYS A O 1
ATOM 1386 N N . LEU A 1 186 ? 0.115 1.195 0.049 1.00 96.62 186 LEU A N 1
ATOM 1387 C CA . LEU A 1 186 ? 0.451 1.109 -1.363 1.00 96.62 186 LEU A CA 1
ATOM 1388 C C . LEU A 1 186 ? 1.969 0.964 -1.520 1.00 96.62 186 LEU A C 1
ATOM 1390 O O . LEU A 1 186 ? 2.727 1.854 -1.150 1.00 96.62 186 LEU A O 1
ATOM 1394 N N . THR A 1 187 ? 2.420 -0.152 -2.086 1.00 95.25 187 THR A N 1
ATOM 1395 C CA . THR A 1 187 ? 3.830 -0.396 -2.414 1.00 95.25 187 THR A CA 1
ATOM 1396 C C . THR A 1 187 ? 4.025 -0.334 -3.924 1.00 95.25 187 THR A C 1
ATOM 1398 O O . THR A 1 187 ? 3.358 -1.043 -4.679 1.00 95.25 187 THR A O 1
ATOM 1401 N N . VAL A 1 188 ? 4.972 0.487 -4.364 1.00 94.62 188 VAL A N 1
ATOM 1402 C CA . VAL A 1 188 ? 5.271 0.757 -5.771 1.00 94.62 188 VAL A CA 1
ATOM 1403 C C . VAL A 1 188 ? 6.696 0.332 -6.094 1.00 94.62 188 VAL A C 1
ATOM 1405 O O . VAL A 1 188 ? 7.624 0.685 -5.373 1.00 94.62 188 VAL A O 1
ATOM 1408 N N . GLN A 1 189 ? 6.889 -0.383 -7.202 1.00 91.44 189 GLN A N 1
ATOM 1409 C CA . GLN A 1 189 ? 8.203 -0.771 -7.707 1.00 91.44 189 GLN A CA 1
ATOM 1410 C C . GLN A 1 189 ? 8.539 -0.023 -9.000 1.00 91.44 189 GLN A C 1
ATOM 1412 O O . GLN A 1 189 ? 7.793 -0.094 -9.978 1.00 91.44 189 GLN A O 1
ATOM 1417 N N . PHE A 1 190 ? 9.699 0.637 -9.030 1.00 88.94 190 PHE A N 1
ATOM 1418 C CA . PHE A 1 190 ? 10.217 1.349 -10.206 1.00 88.94 190 PHE A CA 1
ATOM 1419 C C . PHE A 1 190 ? 11.323 0.567 -10.943 1.00 88.94 190 PHE A C 1
ATOM 1421 O O . PHE A 1 190 ? 12.058 -0.204 -10.315 1.00 88.94 190 PHE A O 1
ATOM 1428 N N . PRO A 1 191 ? 11.489 0.779 -12.267 1.00 82.25 191 PRO A N 1
ATOM 1429 C CA . PRO A 1 191 ? 12.400 -0.004 -13.108 1.00 82.25 191 PRO A CA 1
ATOM 1430 C C . PRO A 1 191 ? 13.887 0.223 -12.812 1.00 82.25 191 PRO A C 1
ATOM 1432 O O . PRO A 1 191 ? 14.701 -0.635 -13.139 1.00 82.25 191 PRO A O 1
ATOM 1435 N N . ASP A 1 192 ? 14.257 1.357 -12.209 1.00 75.00 192 ASP A N 1
ATOM 1436 C CA . ASP A 1 192 ? 15.663 1.771 -12.154 1.00 75.00 192 ASP A CA 1
ATOM 1437 C C . ASP A 1 192 ? 16.536 0.924 -11.228 1.00 75.00 192 ASP A C 1
ATOM 1439 O O . ASP A 1 192 ? 17.735 0.846 -11.476 1.00 75.00 192 ASP A O 1
ATOM 1443 N N . GLN A 1 193 ? 15.981 0.300 -10.178 1.00 54.47 193 GLN A N 1
ATOM 1444 C CA . GLN A 1 193 ? 16.785 -0.471 -9.210 1.00 54.47 193 GLN A CA 1
ATOM 1445 C C . GLN A 1 193 ? 15.967 -1.260 -8.173 1.00 54.47 193 GLN A C 1
ATOM 1447 O O . GLN A 1 193 ? 16.449 -1.506 -7.072 1.00 54.47 193 GLN A O 1
ATOM 1452 N N . ALA A 1 194 ? 14.720 -1.636 -8.482 1.00 63.72 194 ALA A N 1
ATOM 1453 C CA . ALA A 1 194 ? 13.792 -2.173 -7.479 1.00 63.72 194 ALA A CA 1
ATOM 1454 C C . ALA A 1 194 ? 13.587 -1.215 -6.285 1.00 63.72 194 ALA A C 1
ATOM 1456 O O . ALA A 1 194 ? 13.385 -1.658 -5.155 1.00 63.72 194 ALA A O 1
ATOM 1457 N N . ARG A 1 195 ? 13.621 0.106 -6.533 1.00 75.19 195 ARG A N 1
ATOM 1458 C CA . ARG A 1 195 ? 13.192 1.103 -5.546 1.00 75.19 195 ARG A CA 1
ATOM 1459 C C . ARG A 1 195 ? 11.731 0.810 -5.212 1.00 75.19 195 ARG A C 1
ATOM 1461 O O . ARG A 1 195 ? 10.875 0.939 -6.089 1.00 75.19 195 ARG A O 1
ATOM 1468 N N . LEU A 1 196 ? 11.505 0.377 -3.975 1.00 82.19 196 LEU A N 1
ATOM 1469 C CA . LEU A 1 196 ? 10.185 0.226 -3.387 1.00 82.19 196 LEU A CA 1
ATOM 1470 C C . LEU A 1 196 ? 9.830 1.538 -2.691 1.00 82.19 196 LEU A C 1
ATOM 1472 O O . LEU A 1 196 ? 10.555 1.979 -1.800 1.00 82.19 196 LEU A O 1
ATOM 1476 N N . GLU A 1 197 ? 8.747 2.164 -3.124 1.00 88.81 197 GLU A N 1
ATOM 1477 C CA . GLU A 1 197 ? 8.152 3.327 -2.470 1.00 88.81 197 GLU A CA 1
ATOM 1478 C C . GLU A 1 197 ? 6.870 2.870 -1.781 1.00 88.81 197 GLU A C 1
ATOM 1480 O O . GLU A 1 197 ? 6.091 2.122 -2.372 1.00 88.81 197 GLU A O 1
ATOM 1485 N N . ASN A 1 198 ? 6.703 3.234 -0.510 1.00 92.25 198 ASN A N 1
ATOM 1486 C CA . ASN A 1 198 ? 5.540 2.857 0.281 1.00 92.25 198 ASN A CA 1
ATOM 1487 C C . ASN A 1 198 ? 4.796 4.123 0.678 1.00 92.25 198 ASN A C 1
ATOM 1489 O O . ASN A 1 198 ? 5.385 4.979 1.332 1.00 92.25 198 ASN A O 1
ATOM 1493 N N . GLU A 1 199 ? 3.519 4.181 0.334 1.00 93.94 199 GLU A N 1
ATOM 1494 C CA . GLU A 1 199 ? 2.588 5.202 0.797 1.00 93.94 199 GLU A CA 1
ATOM 1495 C C . GLU A 1 199 ? 1.536 4.546 1.683 1.00 93.94 199 GLU A C 1
ATOM 1497 O O . GLU A 1 199 ? 1.076 3.436 1.406 1.00 93.94 199 GLU A O 1
ATOM 1502 N N . THR A 1 200 ? 1.168 5.222 2.764 1.00 94.75 200 THR A N 1
ATOM 1503 C CA . THR A 1 200 ? 0.224 4.702 3.754 1.00 94.75 200 THR A CA 1
ATOM 1504 C C . THR A 1 200 ? -0.891 5.697 3.986 1.00 94.75 200 THR A C 1
ATOM 1506 O O . THR A 1 200 ? -0.627 6.869 4.247 1.00 94.75 200 THR A O 1
ATOM 1509 N N . VAL A 1 201 ? -2.127 5.213 3.968 1.00 95.75 201 VAL A N 1
ATOM 1510 C CA . VAL A 1 201 ? -3.301 5.991 4.354 1.00 95.75 201 VAL A CA 1
ATOM 1511 C C . VAL A 1 201 ? -3.928 5.311 5.559 1.00 95.75 201 VAL A C 1
ATOM 1513 O O . VAL A 1 201 ? -4.273 4.130 5.510 1.00 95.75 201 VAL A O 1
ATOM 1516 N N . LYS A 1 202 ? -4.053 6.060 6.655 1.00 96.12 202 LYS A N 1
ATOM 1517 C CA . LYS A 1 202 ? -4.716 5.593 7.869 1.00 96.12 202 LYS A CA 1
ATOM 1518 C C . LYS A 1 202 ? -6.164 6.069 7.870 1.00 96.12 202 LYS A C 1
ATOM 1520 O O . LYS A 1 202 ? -6.413 7.263 7.724 1.00 96.12 202 LYS A O 1
ATOM 1525 N N . ILE A 1 203 ? -7.083 5.129 8.059 1.00 96.69 203 ILE A N 1
ATOM 1526 C CA . ILE A 1 203 ? -8.504 5.385 8.268 1.00 96.69 203 ILE A CA 1
ATOM 1527 C C . ILE 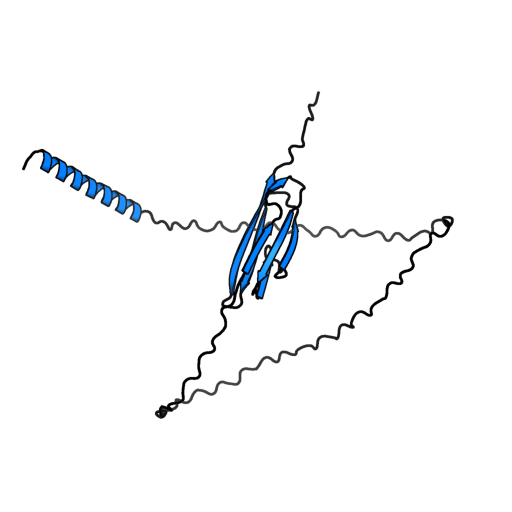A 1 203 ? -8.809 5.175 9.746 1.00 96.69 203 ILE A C 1
ATOM 1529 O O . ILE A 1 203 ? -8.494 4.126 10.308 1.00 96.69 203 ILE A O 1
ATOM 1533 N N . ASN A 1 204 ? -9.397 6.186 10.366 1.00 95.56 204 ASN A N 1
ATOM 1534 C CA . ASN A 1 204 ? -9.866 6.179 11.739 1.00 95.56 204 ASN A CA 1
ATOM 1535 C C . ASN A 1 204 ? -11.371 5.911 11.769 1.00 95.56 204 ASN A C 1
ATOM 1537 O O . ASN A 1 204 ? -12.108 6.537 11.011 1.00 95.56 204 ASN A O 1
ATOM 1541 N N . VAL A 1 205 ? -11.814 5.001 12.636 1.00 95.69 205 VAL A N 1
ATOM 1542 C CA . VAL A 1 205 ? -13.235 4.655 12.781 1.00 95.69 205 VAL A CA 1
ATOM 1543 C C . VAL A 1 205 ? -13.717 5.086 14.160 1.00 95.69 205 VAL A C 1
ATOM 1545 O O . VAL A 1 205 ? -13.245 4.589 15.183 1.00 95.69 205 VAL A O 1
ATOM 1548 N N . GLU A 1 206 ? -14.645 6.035 14.184 1.00 93.00 206 GLU A N 1
ATOM 1549 C CA . GLU A 1 206 ? -15.302 6.518 15.391 1.00 93.00 206 GLU A CA 1
ATOM 1550 C C . GLU A 1 206 ? -16.549 5.667 15.691 1.00 93.00 206 GLU A C 1
ATOM 1552 O O . GLU A 1 206 ? -17.300 5.320 14.773 1.00 93.00 206 GLU A O 1
ATOM 1557 N N . PRO A 1 207 ? -16.787 5.306 16.964 1.00 87.69 207 PRO A N 1
ATOM 1558 C CA . PRO A 1 207 ? -17.945 4.509 17.349 1.00 87.69 207 PRO A CA 1
ATOM 1559 C C . PRO A 1 207 ? -19.249 5.254 17.060 1.00 87.69 207 PRO A C 1
ATOM 1561 O O . PRO A 1 207 ? -19.344 6.475 17.206 1.00 87.69 207 PRO A O 1
ATOM 1564 N N . ASN A 1 208 ? -20.285 4.509 16.680 1.00 84.88 208 ASN A N 1
ATOM 1565 C CA . ASN A 1 208 ? -21.606 5.086 16.485 1.00 84.88 208 ASN A CA 1
ATOM 1566 C C . ASN A 1 208 ? -22.309 5.309 17.840 1.00 84.88 208 ASN A C 1
ATOM 1568 O O . ASN A 1 208 ? -22.932 4.421 18.408 1.00 84.88 208 ASN A O 1
ATOM 1572 N N . ASP A 1 209 ? -22.312 6.541 18.350 1.00 79.31 209 ASP A N 1
ATOM 1573 C CA . ASP A 1 209 ? -22.996 6.895 19.613 1.00 79.31 209 ASP A CA 1
ATOM 1574 C C . ASP A 1 209 ? -24.547 6.813 19.551 1.00 79.31 209 ASP A C 1
ATOM 1576 O O . ASP A 1 209 ? -25.264 7.354 20.395 1.00 79.31 209 ASP A O 1
ATOM 1580 N N . ASN A 1 210 ? -25.115 6.099 18.572 1.00 63.62 210 ASN A N 1
ATOM 1581 C CA . ASN A 1 210 ? -26.557 5.926 18.404 1.00 63.62 210 ASN A CA 1
ATOM 1582 C C . ASN A 1 210 ? -27.172 4.886 19.364 1.00 63.62 210 ASN A C 1
ATOM 1584 O O . ASN A 1 210 ? -28.361 4.580 19.268 1.00 63.62 210 ASN A O 1
ATOM 1588 N N . THR A 1 211 ? -26.414 4.376 20.339 1.00 60.75 211 THR A N 1
ATOM 1589 C CA . THR A 1 211 ? -26.967 3.694 21.519 1.00 60.75 211 THR A CA 1
ATOM 1590 C C . THR A 1 211 ? -27.545 4.721 22.500 1.00 60.75 211 THR A C 1
ATOM 1592 O O . THR A 1 211 ? -27.091 4.865 23.634 1.00 60.75 211 THR A O 1
ATOM 1595 N N . SER A 1 212 ? -28.548 5.478 22.052 1.00 59.03 212 SER A N 1
ATOM 1596 C CA . SER A 1 212 ? -29.352 6.331 22.923 1.00 59.03 212 SER A CA 1
ATOM 1597 C C . SER A 1 212 ? -30.421 5.485 23.620 1.00 59.03 212 SER A C 1
ATOM 1599 O O . SER A 1 212 ? -31.301 4.934 22.967 1.00 59.03 212 SER A O 1
ATOM 1601 N N . ASN A 1 213 ? -30.348 5.439 24.952 1.00 56.22 213 ASN A N 1
ATOM 1602 C CA . ASN A 1 213 ? -31.442 5.136 25.880 1.00 56.22 213 ASN A CA 1
ATOM 1603 C C . ASN A 1 213 ? -32.202 3.807 25.692 1.00 56.22 213 ASN A C 1
ATOM 1605 O O . ASN A 1 213 ? -33.345 3.803 25.239 1.00 56.22 213 ASN A O 1
ATOM 1609 N N . ASP A 1 214 ? -31.663 2.722 26.248 1.00 61.47 214 ASP A N 1
ATOM 1610 C CA . ASP A 1 214 ? -32.516 1.775 26.981 1.00 61.47 214 ASP A CA 1
ATOM 1611 C C . ASP A 1 214 ? -32.408 2.107 28.477 1.00 61.47 214 ASP A C 1
ATOM 1613 O O . ASP A 1 214 ? -31.641 1.511 29.233 1.00 61.47 214 ASP A O 1
ATOM 1617 N N . ASN A 1 215 ? -33.114 3.165 28.890 1.00 55.59 215 ASN A N 1
ATOM 1618 C CA . ASN A 1 215 ? -33.396 3.395 30.304 1.00 55.59 215 ASN A CA 1
ATOM 1619 C C . ASN A 1 215 ? -34.464 2.374 30.703 1.00 55.59 215 ASN A C 1
ATOM 1621 O O . ASN A 1 215 ? -35.656 2.658 30.601 1.00 55.59 215 ASN A O 1
ATOM 1625 N N . GLY A 1 216 ? -34.011 1.185 31.101 1.00 60.19 216 GLY A N 1
ATOM 1626 C CA . GLY A 1 216 ? -34.848 0.163 31.717 1.00 60.19 216 GLY A CA 1
ATOM 1627 C C . GLY A 1 216 ? -35.469 0.697 33.005 1.00 60.19 216 GLY A C 1
ATOM 1628 O O . GLY A 1 216 ? -34.781 0.855 34.017 1.00 60.19 216 GLY A O 1
ATOM 1629 N N . GLU A 1 217 ? -36.756 1.012 32.900 1.00 48.47 217 GLU A N 1
ATOM 1630 C CA . GLU A 1 217 ? -37.718 1.218 33.986 1.00 48.47 217 GLU A CA 1
ATOM 1631 C C . GLU A 1 217 ? -38.037 -0.096 34.718 1.00 48.47 217 GLU A C 1
ATOM 1633 O O . GLU A 1 217 ? -38.090 -1.159 34.053 1.00 48.47 217 GLU A O 1
#

Nearest PDB structures (foldseek):
  8cka-assembly1_A  TM=6.031E-01  e=3.132E-03  Deinococcus radiodurans R1 = ATCC 13939 = DSM 20539
  1l0q-assembly4_D  TM=6.049E-01  e=4.167E-03  Methanosarcina mazei S-6
  4r5o-assembly3_C  TM=4.951E-01  e=2.402E-01  Bacteroides thetaiotaomicron VPI-5482

Sequence (217 aa):
MTRSQALILGILAGFVVLVFGAMIVVLLIDPFTVAAPPTPTPLPPPPPPTPTPTFPNFMPTAGPTSTPAPPTPTNTRLPTMTPQPTREPTATVLFSFPTRRPTATPTVVTATPIPATDTPIPPSPTYPPRRYKVSFEADQTTLTEGECTDLKWEVVGAIAVTLDGRSVEPAGEKEVCPDQDTEYKLTVQFPDQARLENETVKINVEPNDNTSNDNGE

Foldseek 3Di:
DDPVVVVVVVVVVVVVCVVVVVVVVVVPPPPPPPPDPPDPDPDDPDDDPDPDPPPPPDDDDDDDDDDDDDDDPDPPPDPPPPPDPDPDPDPPPPPDDDDDDPDDDDDPDDDDPDPDDPDPDPDDDDDPDDDWDKDWDWPAQEEEQQDKIKIWIAIPQFPWKDKVNHTDDNTDIDIDRDRAWDKIWIWTAHDPPRDIDIDIRIHHYDYDPPPPDPPPD